Protein AF-A0A927YZG4-F1 (afdb_monomer_lite)

pLDDT: mean 79.92, std 21.06, range [25.86, 98.38]

Structure (mmCIF, N/CA/C/O backbone):
data_AF-A0A927YZG4-F1
#
_entry.id   AF-A0A927YZG4-F1
#
loop_
_atom_site.group_PDB
_atom_site.id
_atom_site.type_symbol
_atom_site.label_atom_id
_atom_site.label_alt_id
_atom_site.label_comp_id
_atom_site.label_asym_id
_atom_site.label_entity_id
_atom_site.label_seq_id
_atom_site.pdbx_PDB_ins_code
_atom_site.Cartn_x
_atom_site.Cartn_y
_atom_site.Cartn_z
_atom_site.occupancy
_atom_site.B_iso_or_equiv
_atom_site.auth_seq_id
_atom_site.auth_comp_id
_atom_site.auth_asym_id
_atom_site.auth_atom_id
_atom_site.pdbx_PDB_model_num
ATOM 1 N N . ALA A 1 1 ? -4.322 -7.293 -19.310 1.00 27.84 1 ALA A N 1
ATOM 2 C CA . ALA A 1 1 ? -4.570 -8.577 -19.993 1.00 27.84 1 ALA A CA 1
ATOM 3 C C . ALA A 1 1 ? -4.043 -8.419 -21.411 1.00 27.84 1 ALA A C 1
ATOM 5 O O . ALA A 1 1 ? -4.444 -7.461 -22.058 1.00 27.84 1 ALA A O 1
ATOM 6 N N . GLY A 1 2 ? -3.049 -9.222 -21.800 1.00 30.08 2 GLY A N 1
ATOM 7 C CA . GLY A 1 2 ? -2.251 -9.017 -23.014 1.00 30.08 2 GLY A CA 1
ATOM 8 C C . GLY A 1 2 ? -2.925 -9.496 -24.301 1.00 30.08 2 GLY A C 1
ATOM 9 O O . GLY A 1 2 ? -3.820 -10.339 -24.266 1.00 30.08 2 GLY A O 1
ATOM 10 N N . TYR A 1 3 ? -2.445 -8.966 -25.425 1.00 31.39 3 TYR A N 1
ATOM 11 C CA . TYR A 1 3 ? -2.650 -9.509 -26.764 1.00 31.39 3 TYR A CA 1
ATOM 12 C C . TYR A 1 3 ? -1.331 -10.151 -27.206 1.00 31.39 3 TYR A C 1
ATOM 14 O O . TYR A 1 3 ? -0.297 -9.487 -27.194 1.00 31.39 3 TYR A O 1
ATOM 22 N N . ASN A 1 4 ? -1.367 -11.435 -27.566 1.00 36.72 4 ASN A N 1
ATOM 23 C CA . ASN A 1 4 ? -0.251 -12.137 -28.195 1.00 36.72 4 ASN A CA 1
ATOM 24 C C . ASN A 1 4 ? -0.516 -12.221 -29.695 1.00 36.72 4 ASN A C 1
ATOM 26 O O . ASN A 1 4 ? -1.580 -12.678 -30.108 1.00 36.72 4 ASN A O 1
ATOM 30 N N . ASN A 1 5 ? 0.487 -11.865 -30.491 1.00 38.09 5 ASN A N 1
ATOM 31 C CA . ASN A 1 5 ? 0.605 -12.325 -31.867 1.00 38.09 5 ASN A CA 1
ATOM 32 C C . ASN A 1 5 ? 2.012 -12.899 -32.074 1.00 38.09 5 ASN A C 1
ATOM 34 O O . ASN A 1 5 ? 2.811 -12.366 -32.831 1.00 38.09 5 ASN A O 1
ATOM 38 N N . MET A 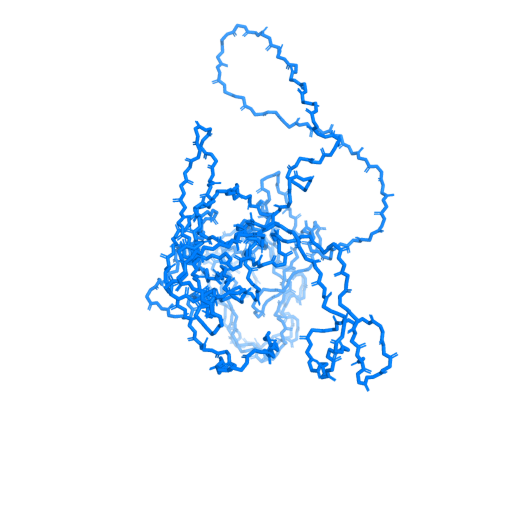1 6 ? 2.338 -13.957 -31.330 1.00 37.06 6 MET A N 1
ATOM 39 C CA . MET A 1 6 ? 3.435 -14.866 -31.661 1.00 37.06 6 MET A CA 1
ATOM 40 C C . MET A 1 6 ? 2.944 -16.286 -31.382 1.00 37.06 6 MET A C 1
ATOM 42 O O . MET A 1 6 ? 2.618 -16.639 -30.247 1.00 37.06 6 MET A O 1
ATOM 46 N N . GLY A 1 7 ? 2.767 -17.051 -32.460 1.00 33.34 7 GLY A N 1
ATOM 47 C CA . GLY A 1 7 ? 2.112 -18.354 -32.463 1.00 33.34 7 GLY A CA 1
ATOM 48 C C . GLY A 1 7 ? 2.725 -19.328 -31.458 1.00 33.34 7 GLY A C 1
ATOM 49 O O . GLY A 1 7 ? 3.907 -19.644 -31.533 1.00 33.34 7 GLY A O 1
ATOM 50 N N . GLY A 1 8 ? 1.891 -19.806 -30.532 1.00 34.62 8 GLY A N 1
ATOM 51 C CA . GLY A 1 8 ? 2.213 -20.894 -29.602 1.00 34.62 8 GLY A CA 1
ATOM 52 C C . GLY A 1 8 ? 1.897 -20.600 -28.133 1.00 34.62 8 GLY A C 1
ATOM 53 O O . GLY A 1 8 ? 1.604 -21.526 -27.381 1.00 34.62 8 GLY A O 1
ATOM 54 N N . GLY A 1 9 ? 1.886 -19.330 -27.716 1.00 35.62 9 GLY A N 1
ATOM 55 C CA . GLY A 1 9 ? 1.583 -18.945 -26.334 1.00 35.62 9 GLY A CA 1
ATOM 56 C C . GLY A 1 9 ? 0.081 -18.793 -26.085 1.00 35.62 9 GLY A C 1
ATOM 57 O O . GLY A 1 9 ? -0.523 -17.819 -26.534 1.00 35.62 9 GLY A O 1
ATOM 58 N N . VAL A 1 10 ? -0.527 -19.729 -25.350 1.00 38.53 10 VAL A N 1
ATOM 59 C CA . VAL A 1 10 ? -1.918 -19.610 -24.876 1.00 38.53 10 VAL A CA 1
ATOM 60 C C . VAL A 1 10 ? -2.048 -18.343 -24.022 1.00 38.53 10 VAL A C 1
ATOM 62 O O . VAL A 1 10 ? -1.250 -18.125 -23.112 1.00 38.53 10 VAL A O 1
ATOM 65 N N . VAL A 1 11 ? -3.044 -17.500 -24.310 1.00 40.84 11 VAL A N 1
ATOM 66 C CA . VAL A 1 11 ? -3.310 -16.258 -23.566 1.00 40.84 11 VAL A CA 1
ATOM 67 C C . VAL A 1 11 ? -3.407 -16.536 -22.061 1.00 40.84 11 VAL A C 1
ATOM 69 O O . VAL A 1 11 ? -4.274 -17.288 -21.623 1.00 40.84 11 VAL A O 1
ATOM 72 N N . GLY A 1 12 ? -2.549 -15.868 -21.281 1.00 51.34 12 GLY A N 1
ATOM 73 C CA . GLY A 1 12 ? -2.746 -15.613 -19.853 1.00 51.34 12 GLY A CA 1
ATOM 74 C C . GLY A 1 12 ? -2.836 -16.852 -18.966 1.00 51.34 12 GLY A C 1
ATOM 75 O O . GLY A 1 12 ? -3.872 -17.082 -18.340 1.00 51.34 12 GLY A O 1
ATOM 76 N N . GLN A 1 13 ? -1.743 -17.608 -18.828 1.00 54.56 13 GLN A N 1
ATOM 77 C CA . GLN A 1 13 ? -1.644 -18.546 -17.709 1.00 54.56 13 GLN A CA 1
ATOM 78 C C . GLN A 1 13 ? -1.774 -17.773 -16.387 1.00 54.56 13 GLN A C 1
ATOM 80 O O . GLN A 1 13 ? -1.064 -16.795 -16.142 1.00 54.56 13 GLN A O 1
ATOM 85 N N . ALA A 1 14 ? -2.708 -18.205 -15.536 1.00 70.75 14 ALA A N 1
ATOM 86 C CA . ALA A 1 14 ? -2.944 -17.626 -14.218 1.00 70.75 14 ALA A CA 1
ATOM 87 C C . ALA A 1 14 ? -1.849 -18.070 -13.232 1.00 70.75 14 ALA A C 1
ATOM 89 O O . ALA A 1 14 ? -2.102 -18.842 -12.310 1.00 70.75 14 ALA A O 1
ATOM 90 N N . ILE A 1 15 ? -0.623 -17.601 -13.458 1.00 84.69 15 ILE A N 1
ATOM 91 C CA . ILE A 1 15 ? 0.547 -17.895 -12.629 1.00 84.69 15 ILE A CA 1
ATOM 92 C C . ILE A 1 15 ? 0.640 -16.865 -11.501 1.00 84.69 15 ILE A C 1
ATOM 94 O O . ILE A 1 15 ? 0.477 -15.662 -11.723 1.00 84.69 15 ILE A O 1
ATOM 98 N N . GLN A 1 16 ? 0.885 -17.360 -10.289 1.00 91.94 16 GLN A N 1
ATOM 99 C CA . GLN A 1 16 ? 1.307 -16.586 -9.124 1.00 91.94 16 GLN A CA 1
ATOM 100 C C . GLN A 1 16 ? 2.417 -17.386 -8.443 1.00 91.94 16 GLN A C 1
ATOM 102 O O . GLN A 1 16 ? 2.148 -18.446 -7.878 1.00 91.94 16 GLN A O 1
ATOM 107 N N . GLU A 1 17 ? 3.656 -16.917 -8.533 1.00 93.44 17 GLU A N 1
ATOM 108 C CA . GLU A 1 17 ? 4.825 -17.656 -8.047 1.00 93.44 17 GLU A CA 1
ATOM 109 C C . GLU A 1 17 ? 5.838 -16.750 -7.337 1.00 93.44 17 GLU A C 1
ATOM 111 O O . GLU A 1 17 ? 5.648 -15.538 -7.246 1.00 93.44 17 GLU A O 1
ATOM 116 N N . ALA A 1 18 ? 6.917 -17.355 -6.829 1.00 94.44 18 ALA A N 1
ATOM 117 C CA . ALA A 1 18 ? 8.116 -16.651 -6.370 1.00 94.44 18 ALA A CA 1
ATOM 118 C C . ALA A 1 18 ? 7.840 -15.491 -5.394 1.00 94.44 18 ALA A C 1
ATOM 120 O O . ALA A 1 18 ? 8.146 -14.329 -5.662 1.00 94.44 18 ALA A O 1
ATOM 121 N N . SER A 1 19 ? 7.216 -15.808 -4.259 1.00 97.12 19 SER A N 1
ATOM 122 C CA . SER A 1 19 ? 6.828 -14.803 -3.274 1.00 97.12 19 SER A CA 1
ATOM 123 C C . SER A 1 19 ? 8.018 -14.246 -2.487 1.00 97.12 19 SER A C 1
ATOM 125 O O . SER A 1 19 ? 8.798 -15.018 -1.927 1.00 97.12 19 SER A O 1
ATOM 127 N N . ALA A 1 20 ? 8.069 -12.926 -2.320 1.00 98.00 20 ALA A N 1
ATOM 128 C CA . ALA A 1 20 ? 9.009 -12.222 -1.453 1.00 98.00 20 ALA A CA 1
ATOM 129 C C . ALA A 1 20 ? 8.279 -11.295 -0.478 1.00 98.00 20 ALA A C 1
ATOM 131 O O . ALA A 1 20 ? 7.287 -10.651 -0.822 1.00 98.00 20 ALA A O 1
ATOM 132 N N . VAL A 1 21 ? 8.775 -11.215 0.757 1.00 97.38 21 VAL A N 1
ATOM 133 C CA . VAL A 1 21 ? 8.099 -10.504 1.849 1.00 97.38 21 VAL A CA 1
ATOM 134 C C . VAL A 1 21 ? 8.815 -9.202 2.182 1.00 97.38 21 VAL A C 1
ATOM 136 O O . VAL A 1 21 ? 10.032 -9.172 2.339 1.00 97.38 21 VAL A O 1
ATOM 139 N N . LEU A 1 22 ? 8.036 -8.138 2.361 1.00 94.88 22 LEU A N 1
ATOM 140 C CA . LEU A 1 22 ? 8.481 -6.842 2.866 1.00 94.88 22 LEU A CA 1
ATOM 141 C C . LEU A 1 22 ? 7.548 -6.406 4.000 1.00 94.88 22 LEU A C 1
ATOM 143 O O . LEU A 1 22 ? 6.332 -6.574 3.922 1.00 94.88 22 LEU A O 1
ATOM 147 N N . MET A 1 23 ? 8.093 -5.826 5.066 1.00 94.12 23 MET A N 1
ATOM 148 C CA . MET A 1 23 ? 7.298 -5.288 6.173 1.00 94.12 23 MET A CA 1
ATOM 149 C C . MET A 1 23 ? 7.570 -3.801 6.334 1.00 94.12 23 MET A C 1
ATOM 151 O O . MET A 1 23 ? 8.718 -3.383 6.459 1.00 94.12 23 MET A O 1
ATOM 155 N N . HIS A 1 24 ? 6.509 -2.999 6.360 1.00 89.44 24 HIS A N 1
ATOM 156 C CA . HIS A 1 24 ? 6.620 -1.557 6.557 1.00 89.44 24 HIS A CA 1
ATOM 157 C C . HIS A 1 24 ? 5.318 -0.984 7.123 1.00 89.44 24 HIS A C 1
ATOM 159 O O . HIS A 1 24 ? 4.223 -1.433 6.783 1.00 89.44 24 HIS A O 1
ATOM 165 N N . ASP A 1 25 ? 5.418 0.004 8.016 1.00 88.06 25 ASP A N 1
ATOM 166 C CA . ASP A 1 25 ? 4.270 0.751 8.550 1.00 88.06 25 ASP A CA 1
ATOM 167 C C . ASP A 1 25 ? 3.115 -0.116 9.095 1.00 88.06 25 ASP A C 1
ATOM 169 O O . ASP A 1 25 ? 1.921 0.160 8.904 1.00 88.06 25 ASP A O 1
ATOM 173 N N . GLY A 1 26 ? 3.481 -1.189 9.807 1.00 89.81 26 GLY A N 1
ATOM 174 C CA . GLY A 1 26 ? 2.536 -2.130 10.409 1.00 89.81 26 GLY A CA 1
ATOM 175 C C . GLY A 1 26 ? 1.737 -2.935 9.384 1.00 89.81 26 GLY A C 1
ATOM 176 O O . GLY A 1 26 ? 0.650 -3.412 9.712 1.00 89.81 26 GLY A O 1
ATOM 177 N N . LYS A 1 27 ? 2.245 -3.058 8.156 1.00 95.44 27 LYS A N 1
ATOM 178 C CA . LYS A 1 27 ? 1.735 -3.949 7.117 1.00 95.44 27 LYS A CA 1
ATOM 179 C C . LYS A 1 27 ? 2.785 -4.988 6.764 1.00 95.44 27 LYS A C 1
ATOM 181 O O . LYS A 1 27 ? 3.986 -4.728 6.852 1.00 95.44 27 LYS A O 1
ATOM 186 N N . ILE A 1 28 ? 2.288 -6.140 6.348 1.00 97.69 28 ILE A N 1
ATOM 187 C CA . ILE A 1 28 ? 3.059 -7.149 5.638 1.00 97.69 28 ILE A CA 1
ATOM 188 C C . ILE A 1 28 ? 2.654 -7.093 4.169 1.00 97.69 28 ILE A C 1
ATOM 190 O O . ILE A 1 28 ? 1.467 -7.015 3.841 1.00 97.69 28 ILE A O 1
ATOM 194 N N . PHE A 1 29 ? 3.654 -7.093 3.305 1.00 98.31 29 PHE A N 1
ATOM 195 C CA . PHE A 1 29 ? 3.534 -7.108 1.861 1.00 98.31 29 PHE A CA 1
ATOM 196 C C . PHE A 1 29 ? 4.128 -8.414 1.360 1.00 98.31 29 PHE A C 1
ATOM 198 O O . PHE A 1 29 ? 5.245 -8.764 1.738 1.00 98.31 29 PHE A O 1
ATOM 205 N N . VAL A 1 30 ? 3.392 -9.117 0.509 1.00 98.25 30 VAL A N 1
ATOM 206 C CA . VAL A 1 30 ? 3.900 -10.272 -0.225 1.00 98.25 30 VAL A CA 1
ATOM 207 C C . VAL A 1 30 ? 3.894 -9.887 -1.695 1.00 98.25 30 VAL A C 1
ATOM 209 O O . VAL A 1 30 ? 2.835 -9.801 -2.325 1.00 98.25 30 VAL A O 1
ATOM 212 N N . ALA A 1 31 ? 5.081 -9.573 -2.203 1.00 98.19 31 ALA A N 1
ATOM 213 C CA . ALA A 1 31 ? 5.315 -9.442 -3.627 1.00 98.19 31 ALA A CA 1
ATOM 214 C C . ALA A 1 31 ? 5.364 -10.843 -4.242 1.00 98.19 31 ALA A C 1
ATOM 216 O O . ALA A 1 31 ? 5.826 -11.777 -3.592 1.00 98.19 31 ALA A O 1
ATOM 217 N N . TYR A 1 32 ? 4.854 -11.004 -5.454 1.00 97.62 32 TYR A N 1
ATOM 218 C CA . TYR A 1 32 ? 4.885 -12.271 -6.182 1.00 97.62 32 TYR A CA 1
ATOM 219 C C . TYR A 1 32 ? 4.970 -11.991 -7.673 1.00 97.62 32 TYR A C 1
ATOM 221 O O . TYR A 1 32 ? 4.516 -10.943 -8.135 1.00 97.62 32 TYR A O 1
ATOM 229 N N . ALA A 1 33 ? 5.517 -12.928 -8.430 1.00 96.00 33 ALA A N 1
ATOM 230 C CA . ALA A 1 33 ? 5.559 -12.807 -9.871 1.00 96.00 33 ALA A CA 1
ATOM 231 C C . ALA A 1 33 ? 4.264 -13.330 -10.502 1.00 96.00 33 ALA A C 1
ATOM 233 O O . ALA A 1 33 ? 3.718 -14.352 -10.072 1.00 96.00 33 ALA A O 1
ATOM 234 N N . GLY A 1 34 ? 3.751 -12.603 -11.491 1.00 90.44 34 GLY A N 1
ATOM 235 C CA . GLY A 1 34 ? 2.535 -12.951 -12.216 1.00 90.44 34 GLY A CA 1
ATOM 236 C C . GLY A 1 34 ? 2.752 -13.028 -13.723 1.00 90.44 34 GLY A C 1
ATOM 237 O O . GLY A 1 34 ? 3.648 -12.378 -14.258 1.00 90.44 34 GLY A O 1
ATOM 238 N N . CYS A 1 35 ? 1.856 -13.759 -14.392 1.00 85.94 35 CYS A N 1
ATOM 239 C CA . CYS A 1 35 ? 1.899 -14.067 -15.829 1.00 85.94 35 CYS A CA 1
ATOM 240 C C . CYS A 1 35 ? 3.046 -15.024 -16.216 1.00 85.94 35 CYS A C 1
ATOM 242 O O . CYS A 1 35 ? 3.681 -15.636 -15.360 1.00 85.94 35 CYS A O 1
ATOM 244 N N . THR A 1 36 ? 3.242 -15.223 -17.518 1.00 82.88 36 THR A N 1
ATOM 245 C CA . THR A 1 36 ? 4.313 -16.039 -18.104 1.00 82.88 36 THR A CA 1
ATOM 246 C C . THR A 1 36 ? 5.670 -15.342 -17.988 1.00 82.88 36 THR A C 1
ATOM 248 O O . THR A 1 36 ? 5.728 -14.127 -17.848 1.00 82.88 36 THR A O 1
ATOM 251 N N . ILE A 1 37 ? 6.767 -16.102 -18.077 1.00 83.81 37 ILE A N 1
ATOM 252 C CA . ILE A 1 37 ? 8.162 -15.626 -17.921 1.00 83.81 37 ILE A CA 1
ATOM 253 C C . ILE A 1 37 ? 8.713 -14.833 -19.126 1.00 83.81 37 ILE A C 1
ATOM 255 O O . ILE A 1 37 ? 9.930 -14.761 -19.317 1.00 83.81 37 ILE A O 1
ATOM 259 N N . ASP A 1 38 ? 7.827 -14.272 -19.944 1.00 82.75 38 ASP A N 1
ATOM 260 C CA . ASP A 1 38 ? 8.131 -13.444 -21.113 1.00 82.75 38 ASP A CA 1
ATOM 261 C C . ASP A 1 38 ? 7.953 -11.945 -20.779 1.00 82.75 38 ASP A C 1
ATOM 263 O O . ASP A 1 38 ? 8.039 -11.532 -19.624 1.00 82.75 38 ASP A O 1
ATOM 267 N N . MET A 1 39 ? 7.710 -11.097 -21.779 1.00 84.25 39 MET A N 1
ATOM 268 C CA . MET A 1 39 ? 7.462 -9.660 -21.593 1.00 84.25 39 MET A CA 1
ATOM 269 C C . MET A 1 39 ? 6.244 -9.311 -20.723 1.00 84.25 39 MET A C 1
ATOM 271 O O . MET A 1 39 ? 6.123 -8.164 -20.289 1.00 84.25 39 MET A O 1
ATOM 275 N N . MET A 1 40 ? 5.343 -10.259 -20.470 1.00 84.19 40 MET A N 1
ATOM 276 C CA . MET A 1 40 ? 4.183 -10.084 -19.595 1.00 84.19 40 MET A CA 1
ATOM 277 C C . MET A 1 40 ? 4.515 -10.350 -18.124 1.00 84.19 40 MET A C 1
ATOM 279 O O . MET A 1 40 ? 3.687 -10.047 -17.258 1.00 84.19 40 MET A O 1
ATOM 283 N N . TYR A 1 41 ? 5.699 -10.898 -17.832 1.00 90.62 41 TYR A N 1
ATOM 284 C CA . TYR A 1 41 ? 6.141 -11.149 -16.468 1.00 90.62 41 TYR A CA 1
ATOM 285 C C . TYR A 1 41 ? 6.210 -9.838 -15.684 1.00 90.62 41 TYR A C 1
ATOM 287 O O . TYR A 1 41 ? 6.695 -8.817 -16.180 1.00 90.62 41 TYR A O 1
ATOM 295 N N . CYS A 1 42 ? 5.654 -9.844 -14.477 1.00 94.44 42 CYS A N 1
ATOM 296 C CA . CYS A 1 42 ? 5.559 -8.644 -13.653 1.00 94.44 42 CYS A CA 1
ATOM 297 C C . CYS A 1 42 ? 5.544 -8.976 -12.161 1.00 94.44 42 CYS A C 1
ATOM 299 O O . CYS A 1 42 ? 5.126 -10.060 -11.745 1.00 94.44 42 CYS A O 1
ATOM 301 N N . VAL A 1 43 ? 5.934 -8.005 -11.336 1.00 97.56 43 VAL A N 1
ATOM 302 C CA . VAL A 1 43 ? 5.852 -8.088 -9.876 1.00 97.56 43 VAL A CA 1
ATOM 303 C C . VAL A 1 43 ? 4.503 -7.539 -9.423 1.00 97.56 43 VAL A C 1
ATOM 305 O O . VAL A 1 43 ? 4.184 -6.366 -9.608 1.00 97.56 43 VAL A O 1
ATOM 308 N N . CYS A 1 44 ? 3.702 -8.387 -8.797 1.00 96.69 44 CYS A N 1
ATOM 309 C CA . CYS A 1 44 ? 2.411 -8.073 -8.199 1.00 96.69 44 CYS A CA 1
ATOM 310 C C . CYS A 1 44 ? 2.517 -8.006 -6.669 1.00 96.69 44 CYS A C 1
ATOM 312 O O . CYS A 1 44 ? 3.535 -8.370 -6.089 1.00 96.69 44 CYS A O 1
ATOM 314 N N . LEU A 1 45 ? 1.451 -7.557 -5.999 1.00 97.19 45 LEU A N 1
ATOM 315 C CA . LEU A 1 45 ? 1.453 -7.359 -4.549 1.00 97.19 45 LEU A CA 1
ATOM 316 C C . LEU A 1 45 ? 0.131 -7.799 -3.908 1.00 97.19 45 LEU A C 1
ATOM 318 O O . LEU A 1 45 ? -0.952 -7.417 -4.360 1.00 97.19 45 LEU A O 1
ATOM 322 N N . ILE A 1 46 ? 0.213 -8.558 -2.816 1.00 97.50 46 ILE A N 1
ATOM 323 C CA . ILE A 1 46 ? -0.853 -8.652 -1.810 1.00 97.50 46 ILE A CA 1
ATOM 324 C C . ILE A 1 46 ? -0.353 -8.081 -0.480 1.00 97.50 46 ILE A C 1
ATOM 326 O O . ILE A 1 46 ? 0.849 -8.042 -0.219 1.00 97.50 46 ILE A O 1
ATOM 330 N N . TYR A 1 47 ? -1.263 -7.617 0.369 1.00 98.25 47 TYR A N 1
ATOM 331 C CA . TYR A 1 47 ? -0.898 -7.023 1.652 1.00 98.25 47 TYR A CA 1
ATOM 332 C C . TYR A 1 47 ? -1.951 -7.255 2.733 1.00 98.25 47 TYR A C 1
ATOM 334 O O . TYR A 1 47 ? -3.140 -7.395 2.442 1.00 98.25 47 TYR A O 1
ATOM 342 N N . ALA A 1 48 ? -1.511 -7.231 3.989 1.00 96.06 48 ALA A N 1
ATOM 343 C CA . ALA A 1 48 ? -2.362 -7.323 5.172 1.00 96.06 48 ALA A CA 1
ATOM 344 C C . ALA A 1 48 ? -1.861 -6.389 6.291 1.00 96.06 48 ALA A C 1
ATOM 346 O O . ALA A 1 48 ? -0.716 -5.926 6.281 1.00 96.06 48 ALA A O 1
ATOM 347 N N . ASP A 1 49 ? -2.715 -6.088 7.277 1.00 93.88 49 ASP A N 1
ATOM 348 C CA . ASP A 1 49 ? -2.257 -5.464 8.532 1.00 93.88 49 ASP A CA 1
ATOM 349 C C . ASP A 1 49 ? -1.427 -6.502 9.298 1.00 93.88 49 ASP A C 1
ATOM 351 O O . ASP A 1 49 ? -1.874 -7.630 9.486 1.00 93.88 49 ASP A O 1
ATOM 355 N N . LEU A 1 50 ? -0.240 -6.128 9.774 1.00 90.75 50 LEU A N 1
ATOM 356 C CA . LEU A 1 50 ? 0.681 -7.047 10.452 1.00 90.75 50 LEU A CA 1
ATOM 357 C C . LEU A 1 50 ? 0.077 -7.663 11.731 1.00 90.75 50 LEU A C 1
ATOM 359 O O . LEU A 1 50 ? 0.546 -8.692 12.199 1.00 90.75 50 LEU A O 1
ATOM 363 N N . ASN A 1 51 ? -0.964 -7.044 12.303 1.00 91.50 51 ASN A N 1
ATOM 364 C CA . ASN A 1 51 ? -1.665 -7.548 13.491 1.00 91.50 51 ASN A CA 1
ATOM 365 C C . ASN A 1 51 ? -2.973 -8.292 13.165 1.00 91.50 51 ASN A C 1
ATOM 367 O O . ASN A 1 51 ? -3.762 -8.553 14.077 1.00 91.50 51 ASN A O 1
ATOM 371 N N . SER A 1 52 ? -3.270 -8.525 11.885 1.00 91.94 52 SER A N 1
ATOM 372 C CA . SER A 1 52 ? -4.397 -9.363 11.467 1.00 91.94 52 SER A CA 1
ATOM 373 C C . SER A 1 52 ? -4.044 -10.849 11.569 1.00 91.94 52 SER A C 1
ATOM 375 O O . SER A 1 52 ? -2.893 -11.202 11.823 1.00 91.94 52 SER A O 1
ATOM 377 N N . ASP A 1 53 ? -5.042 -11.719 11.424 1.00 94.75 53 ASP A N 1
ATOM 378 C CA . ASP A 1 53 ? -4.789 -13.152 11.319 1.00 94.75 53 ASP A CA 1
ATOM 379 C C . ASP A 1 53 ? -4.257 -13.446 9.914 1.00 94.75 53 ASP A C 1
ATOM 381 O O . ASP A 1 53 ? -5.012 -13.430 8.944 1.00 94.75 53 ASP A O 1
ATOM 385 N N . LEU A 1 54 ? -2.947 -13.662 9.795 1.00 93.06 54 LEU A N 1
ATOM 386 C CA . LEU A 1 54 ? -2.297 -13.887 8.502 1.00 93.06 54 LEU A CA 1
ATOM 387 C C . LEU A 1 54 ? -2.681 -15.234 7.871 1.00 93.06 54 LEU A C 1
ATOM 389 O O . LEU A 1 54 ? -2.476 -15.407 6.671 1.00 93.06 54 LEU A O 1
ATOM 393 N N . MET A 1 55 ? -3.260 -16.153 8.655 1.00 95.88 55 MET A N 1
ATOM 394 C CA . MET A 1 55 ? -3.797 -17.425 8.165 1.00 95.88 55 MET A CA 1
ATOM 395 C C . MET A 1 55 ? -5.242 -17.300 7.659 1.00 95.88 55 MET A C 1
ATOM 397 O O . MET A 1 55 ? -5.749 -18.243 7.057 1.00 95.88 55 MET A O 1
ATOM 401 N N . ASP A 1 56 ? -5.897 -16.155 7.880 1.00 93.94 56 ASP A N 1
ATOM 402 C CA . ASP A 1 56 ? -7.221 -15.843 7.343 1.00 93.94 56 ASP A CA 1
ATOM 403 C C . ASP A 1 56 ? -7.085 -15.162 5.965 1.00 93.94 56 ASP A C 1
ATOM 405 O O . ASP A 1 56 ? -6.568 -14.040 5.889 1.00 93.94 56 ASP A O 1
ATOM 409 N N . PRO A 1 57 ? -7.557 -15.781 4.865 1.00 91.12 57 PRO A N 1
ATOM 410 C CA . PRO A 1 57 ? -7.537 -15.170 3.537 1.00 91.12 57 PRO A CA 1
ATOM 411 C C . PRO A 1 57 ? -8.228 -13.800 3.473 1.00 91.12 57 PRO A C 1
ATOM 413 O O . PRO A 1 57 ? -7.798 -12.942 2.704 1.00 91.12 57 PRO A O 1
ATOM 416 N N . ASP A 1 58 ? -9.242 -13.549 4.311 1.00 93.81 58 ASP A N 1
ATOM 417 C CA . ASP A 1 58 ? -9.975 -12.275 4.337 1.00 93.81 58 ASP A CA 1
ATOM 418 C C . ASP A 1 58 ? -9.151 -11.118 4.940 1.00 93.81 58 ASP A C 1
ATOM 420 O O . ASP A 1 58 ? -9.514 -9.942 4.802 1.00 93.81 58 ASP A O 1
ATOM 424 N N . SER A 1 59 ? -8.020 -11.418 5.590 1.00 93.88 59 SER A N 1
ATOM 425 C CA . SER A 1 59 ? -7.055 -10.412 6.049 1.00 93.88 59 SER A CA 1
ATOM 426 C C . SER A 1 59 ? -6.262 -9.787 4.899 1.00 93.88 59 SER A C 1
ATOM 428 O O . SER A 1 59 ? -5.727 -8.682 5.053 1.00 93.88 59 SER A O 1
ATOM 430 N N . TRP A 1 60 ? -6.191 -10.471 3.754 1.00 95.50 60 TRP A N 1
ATOM 431 C CA . TRP A 1 60 ? -5.349 -10.106 2.624 1.00 95.50 60 TRP A CA 1
ATOM 432 C C . TRP A 1 60 ? -6.110 -9.304 1.570 1.00 95.50 60 TRP A C 1
ATOM 434 O O . TRP A 1 60 ? -7.256 -9.575 1.222 1.00 95.50 60 TRP A O 1
ATOM 444 N N . GLN A 1 61 ? -5.443 -8.291 1.026 1.00 96.56 61 GLN A N 1
ATOM 445 C CA . GLN A 1 61 ? -5.939 -7.473 -0.074 1.00 96.56 61 GLN A CA 1
ATOM 446 C C . GLN A 1 61 ? -4.970 -7.570 -1.244 1.00 96.56 61 GLN A C 1
ATOM 448 O O . GLN A 1 61 ? -3.761 -7.425 -1.069 1.00 96.56 61 GLN A O 1
ATOM 453 N N . LYS A 1 62 ? -5.506 -7.788 -2.447 1.00 93.12 62 LYS A N 1
ATOM 454 C CA . LYS A 1 62 ? -4.726 -7.735 -3.683 1.00 93.12 62 LYS A CA 1
ATOM 455 C C . LYS A 1 62 ? -4.587 -6.289 -4.139 1.00 93.12 62 LYS A C 1
ATOM 457 O O . LYS A 1 62 ? -5.585 -5.575 -4.252 1.00 93.12 62 LYS A O 1
ATOM 462 N N . TYR A 1 63 ? -3.356 -5.861 -4.391 1.00 91.44 63 TYR A N 1
ATOM 463 C CA . TYR A 1 63 ? -3.099 -4.566 -5.003 1.00 91.44 63 TYR A CA 1
ATOM 464 C C . TYR A 1 63 ? -3.548 -4.616 -6.476 1.00 91.44 63 TYR A C 1
ATOM 466 O O . TYR A 1 63 ? -3.301 -5.620 -7.148 1.00 91.44 63 TYR A O 1
ATOM 474 N N . PRO A 1 64 ? -4.268 -3.596 -6.975 1.00 87.62 64 PRO A N 1
ATOM 475 C CA . PRO A 1 64 ? -4.990 -3.700 -8.245 1.00 87.62 64 PRO A CA 1
ATOM 476 C C . PRO A 1 64 ? -4.097 -3.693 -9.494 1.00 87.62 64 PRO A C 1
ATOM 478 O O . PRO A 1 64 ? -4.576 -4.058 -10.564 1.00 87.62 64 PRO A O 1
ATOM 481 N N . TYR A 1 65 ? -2.828 -3.308 -9.363 1.00 88.38 65 TYR A N 1
ATOM 482 C CA . TYR A 1 65 ? -1.874 -3.202 -10.468 1.00 88.38 65 TYR A CA 1
ATOM 483 C C . TYR A 1 65 ? -0.540 -3.863 -10.090 1.00 88.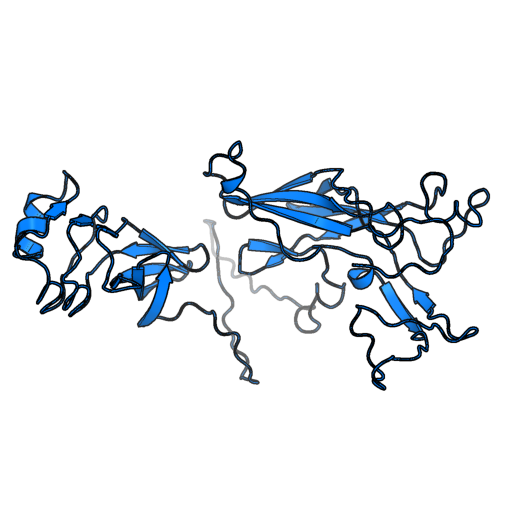38 65 TYR A C 1
ATOM 485 O O . TYR A 1 65 ? -0.253 -3.992 -8.896 1.00 88.38 65 TYR A O 1
ATOM 493 N N . PRO A 1 66 ? 0.284 -4.285 -11.062 1.00 92.88 66 PRO A N 1
ATOM 494 C CA . PRO A 1 66 ? 1.680 -4.613 -10.794 1.00 92.88 66 PRO A CA 1
ATOM 495 C C . PRO A 1 66 ? 2.410 -3.426 -10.150 1.00 92.88 66 PRO A C 1
ATOM 497 O O . PRO A 1 66 ? 2.068 -2.270 -10.397 1.00 92.88 66 PRO A O 1
ATOM 500 N N . ILE A 1 67 ? 3.398 -3.717 -9.308 1.00 95.56 67 ILE A N 1
ATOM 501 C CA . ILE A 1 67 ? 4.288 -2.715 -8.701 1.00 95.56 67 ILE A CA 1
ATOM 502 C C . ILE A 1 67 ? 5.597 -2.545 -9.481 1.00 95.56 67 ILE A C 1
ATOM 504 O O . ILE A 1 67 ? 6.361 -1.629 -9.181 1.00 95.56 67 ILE A O 1
ATOM 508 N N . LEU A 1 68 ? 5.853 -3.444 -10.437 1.00 96.69 68 LEU A N 1
ATOM 509 C CA . LEU A 1 68 ? 6.927 -3.360 -11.418 1.00 96.69 68 LEU A CA 1
ATOM 510 C C . LEU A 1 68 ? 6.573 -4.238 -12.629 1.00 96.69 68 LEU A C 1
ATOM 512 O O . LEU A 1 68 ? 6.330 -5.436 -12.473 1.00 96.69 68 LEU A O 1
ATOM 516 N N . GLY A 1 69 ? 6.542 -3.661 -13.823 1.00 94.31 69 GLY A N 1
ATOM 517 C CA . GLY A 1 69 ? 6.292 -4.350 -15.087 1.00 94.31 69 GLY A CA 1
ATOM 518 C C . GLY A 1 69 ? 7.151 -3.797 -16.223 1.00 94.31 69 GLY A C 1
ATOM 519 O O . GLY A 1 69 ? 7.872 -2.818 -16.058 1.00 94.31 69 GLY A O 1
ATOM 520 N N . THR A 1 70 ? 7.061 -4.422 -17.397 1.00 90.12 70 THR A N 1
ATOM 521 C CA . THR A 1 70 ? 7.807 -4.012 -18.601 1.00 90.12 70 THR A CA 1
ATOM 522 C C . THR A 1 70 ? 7.624 -2.530 -18.930 1.00 90.12 70 THR A C 1
ATOM 524 O O . THR A 1 70 ? 8.587 -1.842 -19.239 1.00 90.12 70 THR A O 1
ATOM 527 N N . GLN A 1 71 ? 6.410 -1.998 -18.784 1.00 88.19 71 GLN A N 1
ATOM 528 C CA . GLN A 1 71 ? 6.109 -0.594 -19.078 1.00 88.19 71 GLN A CA 1
ATOM 529 C C . GLN A 1 71 ? 6.873 0.388 -18.179 1.00 88.19 71 GLN A C 1
ATOM 531 O O . GLN A 1 71 ? 7.110 1.516 -18.594 1.00 88.19 71 GLN A O 1
ATOM 536 N N . ASP A 1 72 ? 7.277 -0.040 -16.981 1.00 90.94 72 ASP A N 1
ATOM 537 C CA . ASP A 1 72 ? 8.055 0.771 -16.040 1.00 90.94 72 ASP A CA 1
ATOM 538 C C . ASP A 1 72 ? 9.569 0.749 -16.335 1.00 90.94 72 ASP A C 1
ATOM 540 O O . ASP A 1 72 ? 10.342 1.482 -15.716 1.00 90.94 72 ASP A O 1
ATOM 544 N N . LEU A 1 73 ? 10.010 -0.149 -17.222 1.00 89.25 73 LEU A N 1
ATOM 545 C CA . LEU A 1 73 ? 11.419 -0.453 -17.483 1.00 89.25 73 LEU A CA 1
ATOM 546 C C . LEU A 1 73 ? 11.832 -0.263 -18.947 1.00 89.25 73 LEU A C 1
ATOM 548 O O . LEU A 1 73 ? 13.014 -0.394 -19.274 1.00 89.25 73 LEU A O 1
ATOM 552 N N . THR A 1 74 ? 10.876 0.075 -19.813 1.00 86.31 74 THR A N 1
ATOM 553 C CA . THR A 1 74 ? 11.117 0.306 -21.238 1.00 86.31 74 THR A CA 1
ATOM 554 C C . THR A 1 74 ? 10.800 1.729 -21.662 1.00 86.31 74 THR A C 1
ATOM 556 O O . THR A 1 74 ? 9.791 2.303 -21.257 1.00 86.31 74 THR A O 1
ATOM 559 N N . THR A 1 75 ? 11.595 2.241 -22.594 1.00 82.75 75 THR A N 1
ATOM 560 C CA . THR A 1 75 ? 11.302 3.461 -23.347 1.00 82.75 75 THR A CA 1
ATOM 561 C C . THR A 1 75 ? 10.854 3.085 -24.750 1.00 82.75 75 THR A C 1
ATOM 563 O O . THR A 1 75 ? 11.481 2.257 -25.406 1.00 82.75 75 THR A O 1
ATOM 566 N N . THR A 1 76 ? 9.783 3.709 -25.243 1.00 81.00 76 THR A N 1
ATOM 567 C CA . THR A 1 76 ? 9.376 3.556 -26.648 1.00 81.00 76 THR A CA 1
ATOM 568 C C . THR A 1 76 ? 10.290 4.398 -27.535 1.00 81.00 76 THR A C 1
ATOM 570 O O . THR A 1 76 ? 10.273 5.623 -27.440 1.00 81.00 76 THR A O 1
ATOM 573 N N . LEU A 1 77 ? 11.059 3.751 -28.412 1.00 78.81 77 LEU A N 1
ATOM 574 C CA . LEU A 1 77 ? 11.882 4.416 -29.427 1.00 78.81 77 LEU A CA 1
ATOM 575 C C . LEU A 1 77 ? 11.061 4.724 -30.683 1.00 78.81 77 LEU A C 1
ATOM 577 O O . LEU A 1 77 ? 11.151 5.812 -31.249 1.00 78.81 77 LEU A O 1
ATOM 581 N N . LYS A 1 78 ? 10.223 3.769 -31.094 1.00 78.19 78 LYS A N 1
ATOM 582 C CA . LYS A 1 78 ? 9.275 3.906 -32.199 1.00 78.19 78 LYS A CA 1
ATOM 583 C C . LYS A 1 78 ? 7.947 3.295 -31.775 1.00 78.19 78 LYS A C 1
ATOM 585 O O . LYS A 1 78 ? 7.905 2.130 -31.387 1.00 78.19 78 LYS A O 1
ATOM 590 N N . LYS A 1 79 ? 6.860 4.065 -31.855 1.00 72.19 79 LYS A N 1
ATOM 591 C CA . LYS A 1 79 ? 5.514 3.508 -31.670 1.00 72.19 79 LYS A CA 1
ATOM 592 C C . LYS A 1 79 ? 5.207 2.557 -32.822 1.00 72.19 79 LYS A C 1
ATOM 594 O O . LYS A 1 79 ? 5.539 2.851 -33.966 1.00 72.19 79 LYS A O 1
ATOM 599 N N . ALA A 1 80 ? 4.597 1.423 -32.501 1.00 68.00 80 ALA A N 1
ATOM 600 C CA . ALA A 1 80 ? 4.013 0.577 -33.527 1.00 68.00 80 ALA A CA 1
ATOM 601 C C . ALA A 1 80 ? 2.784 1.270 -34.131 1.00 68.00 80 ALA A C 1
ATOM 603 O O . ALA A 1 80 ? 2.017 1.897 -33.394 1.00 68.00 80 ALA A O 1
ATOM 604 N N . ASP A 1 81 ? 2.594 1.125 -35.442 1.00 65.56 81 ASP A N 1
ATOM 605 C CA . ASP A 1 81 ? 1.369 1.564 -36.109 1.00 65.56 81 ASP A CA 1
ATOM 606 C C . ASP A 1 81 ? 0.365 0.404 -36.115 1.00 65.56 81 ASP A C 1
ATOM 608 O O . ASP A 1 81 ? 0.688 -0.733 -36.476 1.00 65.56 81 ASP A O 1
ATOM 612 N N . TYR A 1 82 ? -0.869 0.697 -35.716 1.00 62.62 82 TYR A N 1
ATOM 613 C CA . TYR A 1 82 ? -1.961 -0.271 -35.641 1.00 62.62 82 TYR A CA 1
ATOM 614 C C . TYR A 1 82 ? -3.210 0.290 -36.313 1.00 62.62 82 TYR A C 1
ATOM 616 O O . TYR A 1 82 ? -3.407 1.506 -36.367 1.00 62.62 82 TYR A O 1
ATOM 624 N N . TYR A 1 83 ? -4.093 -0.601 -36.757 1.00 56.56 83 TYR A N 1
ATOM 625 C CA . TYR A 1 83 ? -5.477 -0.237 -37.034 1.00 56.56 83 TYR A CA 1
ATOM 626 C C . TYR A 1 83 ? -6.268 -0.231 -35.725 1.00 56.56 83 TYR A C 1
ATOM 628 O O . TYR A 1 83 ? -6.548 -1.291 -35.165 1.00 56.56 83 TYR A O 1
ATOM 636 N N . ALA A 1 84 ? -6.654 0.950 -35.242 1.00 55.00 84 ALA A N 1
ATOM 637 C CA . ALA A 1 84 ? -7.650 1.027 -34.184 1.00 55.00 84 ALA A CA 1
ATOM 638 C C . ALA A 1 84 ? -9.017 0.668 -34.769 1.00 55.00 84 ALA A C 1
ATOM 640 O O . ALA A 1 84 ? -9.477 1.270 -35.744 1.00 55.00 84 ALA A O 1
ATOM 641 N N . THR A 1 85 ? -9.675 -0.324 -34.175 1.00 52.91 85 THR A N 1
ATOM 642 C CA . THR A 1 85 ? -10.999 -0.779 -34.631 1.00 52.91 85 THR A CA 1
ATOM 643 C C . THR A 1 85 ? -12.091 0.283 -34.444 1.00 52.91 85 THR A C 1
ATOM 645 O O . THR A 1 85 ? -13.144 0.198 -35.074 1.00 52.91 85 THR A O 1
ATOM 648 N N . ASP A 1 86 ? -11.829 1.313 -33.636 1.00 59.19 86 ASP A N 1
ATOM 649 C CA . ASP A 1 86 ? -12.722 2.435 -33.337 1.00 59.19 86 ASP A CA 1
ATOM 650 C C . ASP A 1 86 ? -12.325 3.763 -34.021 1.00 59.19 86 ASP A C 1
ATOM 652 O O . ASP A 1 86 ? -12.965 4.790 -33.790 1.00 59.19 86 ASP A O 1
ATOM 656 N N . GLY A 1 87 ? -11.292 3.756 -34.874 1.00 55.59 87 GLY A N 1
ATOM 657 C CA . GLY A 1 87 ? -10.792 4.951 -35.563 1.00 55.59 87 GLY A CA 1
ATOM 658 C C . GLY A 1 87 ? -9.972 5.907 -34.689 1.00 55.59 87 GLY A C 1
ATOM 659 O O . GLY A 1 87 ? -9.681 7.023 -35.126 1.00 55.59 87 GLY A O 1
ATOM 660 N N . THR A 1 88 ? -9.600 5.509 -33.469 1.00 56.25 88 THR A N 1
ATOM 661 C CA . THR A 1 88 ? -8.688 6.285 -32.620 1.00 56.25 88 THR A CA 1
ATOM 662 C C . THR A 1 88 ? -7.221 6.070 -33.013 1.00 56.25 88 THR A C 1
ATOM 664 O O . THR A 1 88 ? -6.875 5.211 -33.817 1.00 56.25 88 THR A O 1
ATOM 667 N N . THR A 1 89 ? -6.320 6.893 -32.482 1.00 52.97 89 THR A N 1
ATOM 668 C CA . THR A 1 89 ? -4.863 6.718 -32.631 1.00 52.97 89 THR A CA 1
ATOM 669 C C . THR A 1 89 ? -4.201 6.294 -31.317 1.00 52.97 89 THR A C 1
ATOM 671 O O . THR A 1 89 ? -2.973 6.251 -31.222 1.00 52.97 89 THR A O 1
ATOM 674 N N . GLU A 1 90 ? -5.000 5.992 -30.287 1.00 49.88 90 GLU A N 1
ATOM 675 C CA . GLU A 1 90 ? -4.525 5.656 -28.947 1.00 49.88 90 GLU A CA 1
ATOM 676 C C . GLU A 1 90 ? -4.788 4.187 -28.625 1.00 49.88 90 GLU A C 1
ATOM 678 O O . GLU A 1 90 ? -5.924 3.724 -28.599 1.00 49.88 90 GLU A O 1
ATOM 683 N N . VAL A 1 91 ? -3.715 3.455 -28.322 1.00 48.19 91 VAL A N 1
ATOM 684 C CA . VAL A 1 91 ? -3.790 2.066 -27.866 1.00 48.19 91 VAL A CA 1
ATOM 685 C C . VAL A 1 91 ? -4.379 2.062 -26.455 1.00 48.19 91 VAL A C 1
ATOM 687 O O . VAL A 1 91 ? -3.669 2.272 -25.472 1.00 48.19 91 VAL A O 1
ATOM 690 N N . THR A 1 92 ? -5.683 1.809 -26.332 1.00 42.53 92 THR A N 1
ATOM 691 C CA . THR A 1 92 ? -6.366 1.703 -25.026 1.00 42.53 92 THR A CA 1
ATOM 692 C C . THR A 1 92 ? -6.142 0.345 -24.345 1.00 42.53 92 THR A C 1
ATOM 694 O O . THR A 1 92 ? -6.668 0.063 -23.267 1.00 42.53 92 THR A O 1
ATOM 697 N N . GLY A 1 93 ? -5.283 -0.491 -24.932 1.00 39.28 93 GLY A N 1
ATOM 698 C CA . GLY A 1 93 ? -4.704 -1.664 -24.293 1.00 39.28 93 GLY A CA 1
ATOM 699 C C . GLY A 1 93 ? -5.600 -2.896 -24.273 1.00 39.28 93 GLY A C 1
ATOM 700 O O . GLY A 1 93 ? -5.146 -3.921 -23.769 1.00 39.28 93 GLY A O 1
ATOM 701 N N . HIS A 1 94 ? -6.827 -2.859 -24.798 1.00 37.28 94 HIS A N 1
ATOM 702 C CA . HIS A 1 94 ? -7.750 -4.000 -24.824 1.00 37.28 94 HIS A CA 1
ATOM 703 C C . HIS A 1 94 ? -8.462 -4.088 -26.189 1.00 37.28 94 HIS A C 1
ATOM 705 O O . HIS A 1 94 ? -9.395 -3.336 -26.431 1.00 37.28 94 HIS A O 1
ATOM 711 N N . GLY A 1 95 ? -8.091 -5.053 -27.042 1.00 40.75 95 GLY A N 1
ATOM 712 C CA . GLY A 1 95 ? -8.935 -5.469 -28.177 1.00 40.75 95 GLY A CA 1
ATOM 713 C C . GLY A 1 95 ? -8.531 -5.013 -29.581 1.00 40.75 95 GLY A C 1
ATOM 714 O O . GLY A 1 95 ? -9.188 -5.439 -30.527 1.00 40.75 95 GLY A O 1
ATOM 715 N N . ASP A 1 96 ? -7.467 -4.227 -29.747 1.00 47.44 96 ASP A N 1
ATOM 716 C CA . ASP A 1 96 ? -7.033 -3.781 -31.077 1.00 47.44 96 ASP A CA 1
ATOM 717 C C . ASP A 1 96 ? -6.386 -4.925 -31.871 1.00 47.44 96 ASP A C 1
ATOM 719 O O . ASP A 1 96 ? -5.298 -5.412 -31.554 1.00 47.44 96 ASP A O 1
ATOM 723 N N . THR A 1 97 ? -7.080 -5.381 -32.914 1.00 44.91 97 THR A N 1
ATOM 724 C CA . THR A 1 97 ? -6.595 -6.393 -33.854 1.00 44.91 97 THR A CA 1
ATOM 725 C C . THR A 1 97 ? -6.039 -5.717 -35.100 1.00 44.91 97 THR A C 1
ATOM 727 O O . THR A 1 97 ? -6.807 -5.189 -35.901 1.00 44.91 97 THR A O 1
ATOM 730 N N . GLY A 1 98 ? -4.724 -5.784 -35.303 1.00 52.84 98 GLY A N 1
ATOM 731 C CA . GLY A 1 98 ? -4.106 -5.407 -36.576 1.00 52.84 98 GLY A CA 1
ATOM 732 C C . GLY A 1 98 ? -2.853 -4.568 -36.403 1.00 52.84 98 GLY A C 1
ATOM 733 O O . GLY A 1 98 ? -2.893 -3.351 -36.564 1.00 52.84 98 GLY A O 1
ATOM 734 N N . LEU A 1 99 ? -1.730 -5.229 -36.116 1.00 53.06 99 LEU A N 1
ATOM 735 C CA . LEU A 1 99 ? -0.422 -4.674 -36.462 1.00 53.06 99 LEU A CA 1
ATOM 736 C C . LEU A 1 99 ? -0.386 -4.485 -37.982 1.00 53.06 99 LEU A C 1
ATOM 738 O O . LEU A 1 99 ? -0.656 -5.437 -38.717 1.00 53.06 99 LEU A O 1
ATOM 742 N N . LEU A 1 100 ? -0.044 -3.287 -38.455 1.00 57.09 100 LEU A N 1
ATOM 743 C CA . LEU A 1 100 ? 0.366 -3.112 -39.847 1.00 57.09 100 LEU A CA 1
ATOM 744 C C . LEU A 1 100 ? 1.640 -3.945 -40.060 1.00 57.09 100 LEU A C 1
ATOM 746 O O . LEU A 1 100 ? 2.573 -3.852 -39.263 1.00 57.09 100 LEU A O 1
ATOM 750 N N . GLU A 1 101 ? 1.685 -4.762 -41.115 1.00 47.47 101 GLU A N 1
ATOM 751 C CA . GLU A 1 101 ? 2.687 -5.827 -41.343 1.00 47.47 101 GLU A CA 1
ATOM 752 C C . GLU A 1 101 ? 4.151 -5.328 -41.493 1.00 47.47 101 GLU A C 1
ATOM 754 O O . GLU A 1 101 ? 5.079 -6.106 -41.678 1.00 47.47 101 GLU A O 1
ATOM 759 N N . SER A 1 102 ? 4.400 -4.026 -41.333 1.00 51.94 102 SER A N 1
ATOM 760 C CA . SER A 1 102 ? 5.723 -3.385 -41.344 1.00 51.94 102 SER A CA 1
ATOM 761 C C . SER A 1 102 ? 5.925 -2.347 -40.228 1.00 51.94 102 SER A C 1
ATOM 763 O O . SER A 1 102 ? 6.889 -1.578 -40.252 1.00 51.94 102 SER A O 1
ATOM 765 N N . ALA A 1 103 ? 5.016 -2.284 -39.253 1.00 56.31 103 ALA A N 1
ATOM 766 C CA . ALA A 1 103 ? 4.959 -1.226 -38.251 1.00 56.31 103 ALA A CA 1
ATOM 767 C C . ALA A 1 103 ? 5.255 -1.725 -36.834 1.00 56.31 103 ALA A C 1
ATOM 769 O O . ALA A 1 103 ? 4.610 -1.319 -35.871 1.00 56.31 103 ALA A O 1
ATOM 770 N N . LEU A 1 104 ? 6.244 -2.610 -36.694 1.00 64.06 104 LEU A N 1
ATOM 771 C CA . LEU A 1 104 ? 6.726 -3.007 -35.376 1.00 64.06 104 LEU A CA 1
ATOM 772 C C . LEU A 1 104 ? 7.307 -1.788 -34.654 1.00 64.06 104 LEU A C 1
ATOM 774 O O . LEU A 1 104 ? 8.097 -1.015 -35.210 1.00 64.06 104 LEU A O 1
ATOM 778 N N . GLY A 1 105 ? 6.883 -1.627 -33.407 1.00 70.00 105 GLY A N 1
ATOM 779 C CA . GLY A 1 105 ? 7.460 -0.665 -32.493 1.00 70.00 105 GLY A CA 1
ATOM 780 C C . GLY A 1 105 ? 8.835 -1.152 -32.066 1.00 70.00 105 GLY A C 1
ATOM 781 O O . GLY A 1 105 ? 9.107 -2.354 -32.063 1.00 70.00 105 GLY A O 1
ATOM 782 N N . SER A 1 106 ? 9.701 -0.218 -31.706 1.00 75.25 106 SER A N 1
ATOM 783 C CA . SER A 1 106 ? 10.980 -0.528 -31.080 1.00 75.25 106 SER A CA 1
ATOM 784 C C . SER A 1 106 ? 11.025 0.096 -29.698 1.00 75.25 106 SER A C 1
ATOM 786 O O . SER A 1 106 ? 10.507 1.194 -29.467 1.00 75.25 106 SER A O 1
ATOM 788 N N . TYR A 1 107 ? 11.639 -0.629 -28.775 1.00 81.75 107 TYR A N 1
ATOM 789 C CA . TYR A 1 107 ? 11.750 -0.262 -27.376 1.00 81.75 107 TYR A CA 1
ATOM 790 C C . TYR A 1 107 ? 13.207 -0.435 -26.951 1.00 81.75 107 TYR A C 1
ATOM 792 O O . TYR A 1 107 ? 13.947 -1.177 -27.586 1.00 81.75 107 TYR A O 1
ATOM 800 N N . ALA A 1 108 ? 13.615 0.269 -25.906 1.00 84.25 108 ALA A N 1
ATOM 801 C CA . ALA A 1 108 ? 14.899 0.076 -25.242 1.00 84.25 108 ALA A CA 1
ATOM 802 C C . ALA A 1 108 ? 14.669 -0.120 -23.746 1.00 84.25 108 ALA A C 1
ATOM 804 O O . ALA A 1 108 ? 13.640 0.310 -23.221 1.00 84.25 108 ALA A O 1
ATOM 805 N N . GLY A 1 109 ? 15.641 -0.718 -23.064 1.00 89.56 109 GLY A N 1
ATOM 806 C CA . GLY A 1 109 ? 15.579 -1.006 -21.633 1.00 89.56 109 GLY A CA 1
ATOM 807 C C . GLY A 1 109 ? 15.341 -2.484 -21.360 1.00 89.56 109 GLY A C 1
ATOM 808 O O . GLY A 1 109 ? 15.733 -3.338 -22.156 1.00 89.56 109 GLY A O 1
ATOM 809 N N . THR A 1 110 ? 14.700 -2.777 -20.231 1.00 92.62 110 THR A N 1
ATOM 810 C CA . THR A 1 110 ? 14.498 -4.152 -19.762 1.00 92.62 110 THR A CA 1
ATOM 811 C C . THR A 1 110 ? 13.024 -4.527 -19.721 1.00 92.62 110 THR A C 1
ATOM 813 O O . THR A 1 110 ? 12.155 -3.679 -19.538 1.00 92.62 110 THR A O 1
ATOM 816 N N . PHE A 1 111 ? 12.716 -5.810 -19.888 1.00 91.44 111 PHE A N 1
ATOM 817 C CA . PHE A 1 111 ? 11.347 -6.317 -19.889 1.00 91.44 111 PHE A CA 1
ATOM 818 C C . PHE A 1 111 ? 11.203 -7.604 -19.077 1.00 91.44 111 PHE A C 1
ATOM 820 O O . PHE A 1 111 ? 12.174 -8.303 -18.780 1.00 91.44 111 PHE A O 1
ATOM 827 N N . GLY A 1 112 ? 9.955 -7.920 -18.734 1.00 92.69 112 GLY A N 1
ATOM 828 C CA . GLY A 1 112 ? 9.591 -9.106 -17.969 1.00 92.69 112 GLY A CA 1
ATOM 829 C C . GLY A 1 112 ? 10.204 -9.152 -16.564 1.00 92.69 112 GLY A C 1
ATOM 830 O O . GLY A 1 112 ? 10.814 -10.171 -16.230 1.00 92.69 112 GLY A O 1
ATOM 831 N N . PRO A 1 113 ? 10.107 -8.087 -15.739 1.00 96.81 113 PRO A N 1
ATOM 832 C CA . PRO A 1 113 ? 10.657 -8.115 -14.392 1.00 96.81 113 PRO A CA 1
ATOM 833 C C . PRO A 1 113 ? 9.876 -9.068 -13.483 1.00 96.81 113 PRO A C 1
ATOM 835 O O . PRO A 1 113 ? 8.650 -8.998 -13.391 1.00 96.81 113 PRO A O 1
ATOM 838 N N . GLY A 1 114 ? 10.571 -9.910 -12.724 1.00 96.31 114 GLY A N 1
ATOM 839 C CA . GLY A 1 114 ? 9.903 -10.775 -11.755 1.00 96.31 114 GLY A CA 1
ATOM 840 C C . GLY A 1 114 ? 10.841 -11.607 -10.895 1.00 96.31 114 GLY A C 1
ATOM 841 O O . GLY A 1 114 ? 12.038 -11.333 -10.809 1.00 96.31 114 GLY A O 1
ATOM 842 N N . HIS A 1 115 ? 10.253 -12.601 -10.219 1.00 97.25 115 HIS A N 1
ATOM 843 C CA . HIS A 1 115 ? 10.906 -13.470 -9.230 1.00 97.25 115 HIS A CA 1
ATOM 844 C C . HIS A 1 115 ? 11.823 -12.674 -8.294 1.00 97.25 115 HIS A C 1
ATOM 846 O O . HIS A 1 115 ? 13.038 -12.876 -8.240 1.00 97.25 115 HIS A O 1
ATOM 852 N N . ASN A 1 116 ? 11.237 -11.687 -7.626 1.00 98.38 116 ASN A N 1
ATOM 853 C CA . ASN A 1 116 ? 12.016 -10.724 -6.879 1.00 98.38 116 ASN A CA 1
ATOM 854 C C . ASN A 1 116 ? 12.428 -11.256 -5.497 1.00 98.38 116 ASN A C 1
ATOM 856 O O . ASN A 1 116 ? 11.863 -12.210 -4.970 1.00 98.38 116 ASN A O 1
ATOM 860 N N . SER A 1 117 ? 13.377 -10.568 -4.877 1.00 98.38 117 SER A N 1
ATOM 861 C CA . SER A 1 117 ? 13.651 -10.586 -3.446 1.00 98.38 117 SER A CA 1
ATOM 862 C C . SER A 1 117 ? 13.800 -9.146 -2.942 1.00 98.38 117 SER A C 1
ATOM 864 O O . SER A 1 117 ? 13.757 -8.191 -3.725 1.00 98.38 117 SER A O 1
ATOM 866 N N . PHE A 1 118 ? 13.913 -8.974 -1.627 1.00 98.06 118 PHE A N 1
ATOM 867 C CA . PHE A 1 118 ? 14.183 -7.676 -1.016 1.00 98.06 118 PHE A CA 1
ATOM 868 C C . PHE A 1 118 ? 15.439 -7.765 -0.155 1.00 98.06 118 PHE A C 1
ATOM 870 O O . PHE A 1 118 ? 15.629 -8.738 0.575 1.00 98.06 118 PHE A O 1
ATOM 877 N N . THR A 1 119 ? 16.268 -6.731 -0.224 1.00 95.88 119 THR A N 1
ATOM 878 C CA . THR A 1 119 ? 17.443 -6.534 0.630 1.00 95.88 119 THR A CA 1
ATOM 879 C C . THR A 1 119 ? 17.489 -5.082 1.110 1.00 95.88 119 THR A C 1
ATOM 881 O O . THR A 1 119 ? 16.559 -4.312 0.862 1.00 95.88 11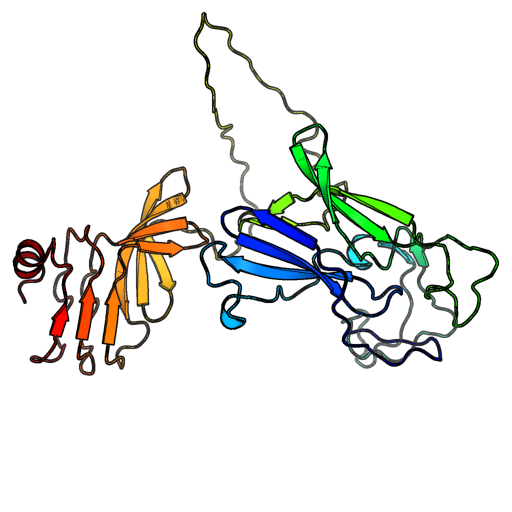9 THR A O 1
ATOM 884 N N . ILE A 1 120 ? 18.549 -4.711 1.817 1.00 92.88 120 ILE A N 1
ATOM 885 C CA . ILE A 1 120 ? 18.877 -3.332 2.174 1.00 92.88 120 ILE A CA 1
ATOM 886 C C . ILE A 1 120 ? 20.217 -2.938 1.542 1.00 92.88 120 ILE A C 1
ATOM 888 O O . ILE A 1 120 ? 21.096 -3.790 1.399 1.00 92.88 120 ILE A O 1
ATOM 892 N N . ASP A 1 121 ? 20.352 -1.674 1.147 1.00 87.62 121 ASP A N 1
ATOM 893 C CA . ASP A 1 121 ? 21.628 -1.087 0.725 1.00 87.62 121 ASP A CA 1
ATOM 894 C C . ASP A 1 121 ? 22.534 -0.780 1.937 1.00 87.62 121 ASP A C 1
ATOM 896 O O . ASP A 1 121 ? 22.155 -0.974 3.099 1.00 87.62 121 ASP A O 1
ATOM 900 N N . GLU A 1 122 ? 23.740 -0.270 1.682 1.00 87.12 122 GLU A N 1
ATOM 901 C CA . GLU A 1 122 ? 24.702 0.121 2.718 1.00 87.12 122 GLU A CA 1
ATOM 902 C C . GLU A 1 122 ? 24.224 1.268 3.629 1.00 87.12 122 GLU A C 1
ATOM 904 O O . GLU A 1 122 ? 24.753 1.448 4.727 1.00 87.12 122 GLU A O 1
ATOM 909 N N . ASN A 1 123 ? 23.203 2.017 3.205 1.00 81.75 123 ASN A N 1
ATOM 910 C CA . ASN A 1 123 ? 22.589 3.115 3.949 1.00 81.75 123 ASN A CA 1
ATOM 911 C C . ASN A 1 123 ? 21.329 2.669 4.719 1.00 81.75 123 ASN A C 1
ATOM 913 O O . ASN A 1 123 ? 20.708 3.475 5.417 1.00 81.75 123 ASN A O 1
ATOM 917 N N . GLY A 1 124 ? 20.950 1.390 4.618 1.00 83.56 124 GLY A N 1
ATOM 918 C CA . GLY A 1 124 ? 19.765 0.811 5.245 1.00 83.56 124 GLY A CA 1
ATOM 919 C C . GLY A 1 124 ? 18.454 1.052 4.488 1.00 83.56 124 GLY A C 1
ATOM 920 O O . GLY A 1 124 ? 17.384 0.799 5.049 1.00 83.56 124 GLY A O 1
ATOM 921 N N . ASN A 1 125 ? 18.498 1.528 3.240 1.00 87.50 125 ASN A N 1
ATOM 922 C CA . ASN A 1 125 ? 17.310 1.686 2.402 1.00 87.50 125 ASN A CA 1
ATOM 923 C C . ASN A 1 125 ? 16.919 0.345 1.769 1.00 87.50 125 ASN A C 1
ATOM 925 O O . ASN A 1 125 ? 17.792 -0.407 1.339 1.00 87.50 125 ASN A O 1
ATOM 929 N N . PRO A 1 126 ? 15.620 0.027 1.661 1.00 94.62 126 PRO A N 1
ATOM 930 C CA . PRO A 1 126 ? 15.191 -1.209 1.029 1.00 94.62 126 PRO A CA 1
ATOM 931 C C . PRO A 1 126 ? 15.407 -1.177 -0.487 1.00 94.62 126 PRO A C 1
ATOM 933 O O . PRO A 1 126 ? 15.131 -0.186 -1.164 1.00 94.62 126 PRO A O 1
ATOM 936 N N . VAL A 1 127 ? 15.839 -2.315 -1.017 1.00 96.25 127 VAL A N 1
ATOM 937 C CA . VAL A 1 127 ? 16.140 -2.546 -2.431 1.00 96.25 127 VAL A CA 1
ATOM 938 C C . VAL A 1 127 ? 15.386 -3.787 -2.890 1.00 96.25 127 VAL A C 1
ATOM 940 O O . VAL A 1 127 ? 15.396 -4.815 -2.209 1.00 96.25 127 VAL A O 1
ATOM 943 N N . ILE A 1 128 ? 14.727 -3.700 -4.043 1.00 98.12 128 ILE A N 1
ATOM 944 C CA . ILE A 1 128 ? 14.176 -4.859 -4.742 1.00 98.12 128 ILE A CA 1
ATOM 945 C C . ILE A 1 128 ? 15.254 -5.418 -5.666 1.00 98.12 128 ILE A C 1
ATOM 947 O O . ILE A 1 128 ? 15.814 -4.683 -6.479 1.00 98.12 128 ILE A O 1
ATOM 951 N N . ILE A 1 129 ? 15.528 -6.714 -5.543 1.00 98.38 129 ILE A N 1
ATOM 952 C CA . ILE A 1 129 ? 16.356 -7.471 -6.485 1.00 98.38 129 ILE A CA 1
ATOM 953 C C . ILE A 1 129 ? 15.408 -8.303 -7.336 1.00 98.38 129 ILE A C 1
ATOM 955 O O . ILE A 1 129 ? 14.512 -8.940 -6.793 1.00 98.38 129 ILE A O 1
ATOM 959 N N . TYR A 1 130 ? 15.556 -8.294 -8.650 1.00 98.19 130 TYR A N 1
ATOM 960 C CA . TYR A 1 130 ? 14.674 -9.019 -9.568 1.00 98.19 130 TYR A CA 1
ATOM 961 C C . TYR A 1 130 ? 15.459 -9.444 -10.800 1.00 98.19 130 TYR A C 1
ATOM 963 O O . TYR A 1 130 ? 16.540 -8.912 -11.048 1.00 98.19 130 TYR A O 1
ATOM 971 N N . HIS A 1 131 ? 14.925 -10.385 -11.575 1.00 97.44 131 HIS A N 1
ATOM 972 C CA . HIS A 1 131 ? 15.447 -10.607 -12.917 1.00 97.44 131 HIS A CA 1
ATOM 973 C C . HIS A 1 131 ? 14.580 -9.932 -13.968 1.00 97.44 131 HIS A C 1
ATOM 975 O O . HIS A 1 131 ? 13.369 -9.825 -13.787 1.00 97.44 131 HIS A O 1
ATOM 981 N N . ALA A 1 132 ? 15.202 -9.525 -15.067 1.00 95.38 132 ALA A N 1
ATOM 982 C CA . ALA A 1 132 ? 14.559 -9.057 -16.291 1.00 95.38 132 ALA A CA 1
ATOM 983 C C . ALA A 1 132 ? 15.446 -9.445 -17.487 1.00 95.38 132 ALA A C 1
ATOM 985 O O . ALA A 1 132 ? 16.498 -10.058 -17.295 1.00 95.38 132 ALA A O 1
ATOM 986 N N . ARG A 1 133 ? 15.027 -9.122 -18.709 1.00 92.94 133 ARG A N 1
ATOM 987 C CA . ARG A 1 133 ? 15.859 -9.269 -19.913 1.00 92.94 133 ARG A CA 1
ATOM 9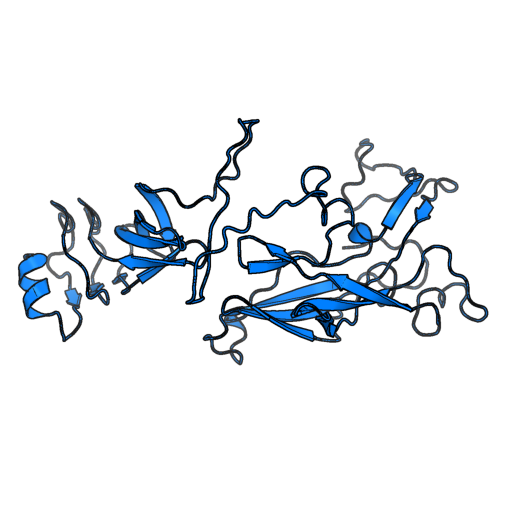88 C C . ARG A 1 133 ? 16.082 -7.915 -20.564 1.00 92.94 133 ARG A C 1
ATOM 990 O O . ARG A 1 133 ? 15.152 -7.109 -20.570 1.00 92.94 133 ARG A O 1
ATOM 997 N N . ASP A 1 134 ? 17.255 -7.689 -21.140 1.00 89.94 134 ASP A N 1
ATOM 998 C CA . ASP A 1 134 ? 17.509 -6.519 -21.980 1.00 89.94 134 ASP A CA 1
ATOM 999 C C . ASP A 1 134 ? 16.847 -6.691 -23.354 1.00 89.94 134 ASP A C 1
ATOM 1001 O O . ASP A 1 134 ? 16.829 -7.782 -23.929 1.00 89.94 134 ASP A O 1
ATOM 1005 N N . TRP A 1 135 ? 16.268 -5.613 -23.884 1.00 81.88 135 TRP A N 1
ATOM 1006 C CA . TRP A 1 135 ? 15.545 -5.642 -25.161 1.00 81.88 135 TRP A CA 1
ATOM 1007 C C . TRP A 1 135 ? 16.435 -6.042 -26.345 1.00 81.88 135 TRP A C 1
ATOM 1009 O O . TRP A 1 135 ? 16.003 -6.787 -27.228 1.00 81.88 135 TRP A O 1
ATOM 1019 N N . ASP A 1 136 ? 17.678 -5.565 -26.330 1.00 80.56 136 ASP A N 1
ATOM 1020 C CA . ASP A 1 136 ? 18.638 -5.721 -27.425 1.00 80.56 136 ASP A CA 1
ATOM 1021 C C . ASP A 1 136 ? 19.524 -6.972 -27.282 1.00 80.56 136 ASP A C 1
ATOM 1023 O O . ASP A 1 136 ? 20.363 -7.243 -28.145 1.00 80.56 136 ASP A O 1
ATOM 1027 N N . ASP A 1 137 ? 19.320 -7.769 -26.230 1.00 81.38 137 ASP A N 1
ATOM 1028 C CA . ASP A 1 137 ? 20.103 -8.975 -25.993 1.00 81.38 137 ASP A CA 1
ATOM 1029 C C . ASP A 1 137 ? 19.703 -10.129 -26.923 1.00 81.38 137 ASP A C 1
ATOM 1031 O O . ASP A 1 137 ? 18.529 -10.398 -27.212 1.00 81.38 137 ASP A O 1
ATOM 1035 N N . SER A 1 138 ? 20.716 -10.867 -27.377 1.00 78.31 138 SER A N 1
ATOM 1036 C CA . SER A 1 138 ? 20.546 -12.062 -28.198 1.00 78.31 138 SER A CA 1
ATOM 1037 C C . SER A 1 138 ? 21.576 -13.118 -27.822 1.00 78.31 138 SER A C 1
ATOM 1039 O O . SER A 1 138 ? 22.780 -12.901 -27.952 1.00 78.31 138 SER A O 1
ATOM 1041 N N . TYR A 1 139 ? 21.094 -14.295 -27.425 1.00 78.44 139 TYR A N 1
ATOM 1042 C CA . TYR A 1 139 ? 21.931 -15.427 -27.040 1.00 78.44 139 TYR A CA 1
ATOM 1043 C C . TYR A 1 139 ? 21.787 -16.591 -28.027 1.00 78.44 139 TYR A C 1
ATOM 1045 O O . TYR A 1 139 ? 20.675 -16.882 -28.480 1.00 78.44 139 TYR A O 1
ATOM 1053 N N . PRO A 1 140 ? 22.884 -17.292 -28.366 1.00 71.94 140 PRO A N 1
ATOM 1054 C CA . PRO A 1 140 ? 22.795 -18.502 -29.172 1.00 71.94 140 PRO A CA 1
ATOM 1055 C C . PRO A 1 140 ? 22.030 -19.589 -28.400 1.00 71.94 140 PRO A C 1
ATOM 1057 O O . PRO A 1 140 ? 22.309 -19.834 -27.230 1.00 71.94 140 PRO A O 1
ATOM 1060 N N . GLY A 1 141 ? 21.082 -20.260 -29.062 1.00 70.56 141 GLY A N 1
ATOM 1061 C CA . GLY A 1 141 ? 20.378 -21.430 -28.513 1.00 70.56 141 GLY A CA 1
ATOM 1062 C C . GLY A 1 141 ? 18.900 -21.231 -28.162 1.00 70.56 141 GLY A C 1
ATOM 1063 O O . GLY A 1 141 ? 18.205 -22.228 -28.000 1.00 70.56 141 GLY A O 1
ATOM 1064 N N . ALA A 1 142 ? 18.390 -19.995 -28.128 1.00 74.12 142 ALA A N 1
ATOM 1065 C CA . ALA A 1 142 ? 16.958 -19.710 -27.993 1.00 74.12 142 ALA A CA 1
ATOM 1066 C C . ALA A 1 142 ? 16.465 -18.901 -29.204 1.00 74.12 142 ALA A C 1
ATOM 1068 O O . ALA A 1 142 ? 16.785 -17.724 -29.362 1.00 74.12 142 ALA A O 1
ATOM 1069 N N . THR A 1 143 ? 15.710 -19.543 -30.098 1.00 76.38 143 THR A N 1
ATOM 1070 C CA . THR A 1 143 ? 15.147 -18.913 -31.307 1.00 76.38 143 THR A CA 1
ATOM 1071 C C . THR A 1 143 ? 13.676 -19.284 -31.468 1.00 76.38 143 THR A C 1
ATOM 1073 O O . THR A 1 143 ? 13.196 -20.215 -30.826 1.00 76.38 143 THR A O 1
ATOM 1076 N N . GLY A 1 144 ? 12.938 -18.551 -32.305 1.00 74.12 144 GLY A N 1
ATOM 1077 C CA . GLY A 1 144 ? 11.516 -18.825 -32.526 1.00 74.12 144 GLY A CA 1
ATOM 1078 C C . GLY A 1 144 ? 10.709 -18.781 -31.224 1.00 74.12 144 GLY A C 1
ATOM 1079 O O . GLY A 1 144 ? 10.839 -17.833 -30.453 1.00 74.12 144 GLY A O 1
ATOM 1080 N N . SER A 1 145 ? 9.899 -19.814 -30.977 1.00 69.00 145 SER A N 1
ATOM 1081 C CA . SER A 1 145 ? 9.051 -19.937 -29.780 1.00 69.00 145 SER A CA 1
ATOM 1082 C C . SER A 1 145 ? 9.820 -20.085 -28.467 1.00 69.00 145 SER A C 1
ATOM 1084 O O . SER A 1 145 ? 9.243 -19.867 -27.406 1.00 69.00 145 SER A O 1
ATOM 1086 N N . ASP A 1 146 ? 11.100 -20.456 -28.527 1.00 72.81 146 ASP A N 1
ATOM 1087 C CA . ASP A 1 146 ? 11.934 -20.648 -27.338 1.00 72.81 146 ASP A CA 1
ATOM 1088 C C . ASP A 1 146 ? 12.570 -19.337 -26.858 1.00 72.81 146 ASP A C 1
ATOM 1090 O O . ASP A 1 146 ? 13.021 -19.241 -25.711 1.00 72.81 146 ASP A O 1
ATOM 1094 N N . LYS A 1 147 ? 12.584 -18.310 -27.719 1.00 78.69 147 LYS A N 1
ATOM 1095 C CA . LYS A 1 147 ? 13.063 -16.973 -27.368 1.00 78.69 147 LYS A CA 1
ATOM 1096 C C . LYS A 1 147 ? 12.166 -16.377 -26.281 1.00 78.69 147 LYS A C 1
ATOM 1098 O O . LYS A 1 147 ? 10.943 -16.464 -26.359 1.00 78.69 147 LYS A O 1
ATOM 1103 N N . TYR A 1 148 ? 12.781 -15.785 -25.259 1.00 80.88 148 TYR A N 1
ATOM 1104 C CA . TYR A 1 148 ? 12.134 -15.253 -24.051 1.00 80.88 148 TYR A CA 1
ATOM 1105 C C . TYR A 1 148 ? 11.515 -16.304 -23.112 1.00 80.88 148 TYR A C 1
ATOM 1107 O O . TYR A 1 148 ? 10.961 -15.946 -22.071 1.00 80.88 148 TYR A O 1
ATOM 1115 N N . GLY A 1 149 ? 11.650 -17.595 -23.430 1.00 78.31 149 GLY A N 1
ATOM 1116 C CA . GLY A 1 149 ? 11.170 -18.708 -22.618 1.00 78.31 149 GLY A CA 1
ATOM 1117 C C . GLY A 1 149 ? 12.162 -19.172 -21.546 1.00 78.31 149 GLY A C 1
ATOM 1118 O O . GLY A 1 149 ? 13.071 -18.451 -21.133 1.00 78.31 149 GLY A O 1
ATOM 1119 N N . LEU A 1 150 ? 11.972 -20.409 -21.075 1.00 83.25 150 LEU A N 1
ATOM 1120 C CA . LEU A 1 150 ? 12.753 -21.011 -19.985 1.00 83.25 150 LEU A CA 1
ATOM 1121 C C . LEU A 1 150 ? 14.219 -21.269 -20.365 1.00 83.25 150 LEU A C 1
ATOM 1123 O O . LEU A 1 150 ? 15.097 -21.129 -19.515 1.00 83.25 150 LEU A O 1
ATOM 1127 N N . VAL A 1 151 ? 14.456 -21.662 -21.619 1.00 84.81 151 VAL A N 1
ATOM 1128 C CA . VAL A 1 151 ? 15.783 -22.022 -22.149 1.00 84.81 151 VAL A CA 1
ATOM 1129 C C . VAL A 1 151 ? 16.576 -20.814 -22.646 1.00 84.81 151 VAL A C 1
ATOM 1131 O O . VAL A 1 151 ? 17.767 -20.940 -22.908 1.00 84.81 151 VAL A O 1
ATOM 1134 N N . ASP A 1 152 ? 15.933 -19.649 -22.751 1.00 87.50 152 ASP A N 1
ATOM 1135 C CA . ASP A 1 152 ? 16.604 -18.388 -23.044 1.00 87.50 152 ASP A CA 1
ATOM 1136 C C . ASP A 1 152 ? 17.393 -17.926 -21.801 1.00 87.50 152 ASP A C 1
ATOM 1138 O O . ASP A 1 152 ? 16.782 -17.644 -20.757 1.00 87.50 152 ASP A O 1
ATOM 1142 N N . PRO A 1 153 ? 18.737 -17.852 -21.880 1.00 90.88 153 PRO A N 1
ATOM 1143 C CA . PRO A 1 153 ? 19.576 -17.504 -20.741 1.00 90.88 153 PRO A CA 1
ATOM 1144 C C . PRO A 1 153 ? 19.595 -16.001 -20.439 1.00 90.88 153 PRO A C 1
ATOM 1146 O O . PRO A 1 153 ? 20.205 -15.609 -19.450 1.00 90.88 153 PRO A O 1
ATOM 1149 N N . GLY A 1 154 ? 18.935 -15.154 -21.235 1.00 90.75 154 GLY A N 1
ATOM 1150 C CA . GLY A 1 154 ? 19.025 -13.694 -21.148 1.00 90.75 154 GLY A CA 1
ATOM 1151 C C . GLY A 1 154 ? 18.342 -13.042 -19.947 1.00 90.75 154 GLY A C 1
ATOM 1152 O O . GLY A 1 154 ? 17.987 -11.873 -20.028 1.00 90.75 154 GLY A O 1
ATOM 1153 N N . ARG A 1 155 ? 18.102 -13.779 -18.854 1.00 93.44 155 ARG A N 1
ATOM 1154 C CA . ARG A 1 155 ? 17.608 -13.213 -17.591 1.00 93.44 155 ARG A CA 1
ATOM 1155 C C . ARG A 1 155 ? 18.784 -12.771 -16.729 1.00 93.44 155 ARG A C 1
ATOM 1157 O O . ARG A 1 155 ? 19.478 -13.612 -16.159 1.00 93.44 155 ARG A O 1
ATOM 1164 N N . HIS A 1 156 ? 18.926 -11.464 -16.560 1.00 95.38 156 HIS A N 1
ATOM 1165 C CA . HIS A 1 156 ? 19.955 -10.846 -15.722 1.00 95.38 156 HIS A CA 1
ATOM 1166 C C . HIS A 1 156 ? 19.370 -10.375 -14.402 1.00 95.38 156 HIS A C 1
ATOM 1168 O O . HIS A 1 156 ? 18.175 -10.100 -14.316 1.00 95.38 156 HIS A O 1
ATOM 1174 N N . ALA A 1 157 ? 20.204 -10.278 -13.370 1.00 97.00 157 ALA A N 1
ATOM 1175 C CA . ALA A 1 157 ? 19.803 -9.732 -12.079 1.00 97.00 157 ALA A CA 1
ATOM 1176 C C . ALA A 1 157 ? 19.948 -8.203 -12.067 1.00 97.00 157 ALA A C 1
ATOM 1178 O O . ALA A 1 157 ? 21.016 -7.674 -12.369 1.00 97.00 157 ALA A O 1
ATOM 1179 N N . TYR A 1 158 ? 18.896 -7.508 -11.644 1.00 97.00 158 TYR A N 1
ATOM 1180 C CA . TYR A 1 158 ? 18.846 -6.057 -11.493 1.00 97.00 158 TYR A CA 1
ATOM 1181 C C . TYR A 1 158 ? 18.429 -5.675 -10.074 1.00 97.00 158 TYR A C 1
ATOM 1183 O O . TYR A 1 158 ? 17.831 -6.464 -9.336 1.00 97.00 158 TYR A O 1
ATOM 1191 N N . ALA A 1 159 ? 18.718 -4.428 -9.712 1.00 95.50 159 ALA A N 1
ATOM 1192 C CA . ALA A 1 159 ? 18.351 -3.834 -8.437 1.00 95.50 159 ALA A CA 1
ATOM 1193 C C . ALA A 1 159 ? 17.669 -2.478 -8.657 1.00 95.50 159 ALA A C 1
ATOM 1195 O O . ALA A 1 159 ? 18.091 -1.698 -9.510 1.00 95.50 159 ALA A O 1
ATOM 1196 N N . LYS A 1 160 ? 16.625 -2.178 -7.877 1.00 93.69 160 LYS A N 1
ATOM 1197 C CA . LYS A 1 160 ? 16.024 -0.835 -7.782 1.00 93.69 160 LYS A CA 1
ATOM 1198 C C . LYS A 1 160 ? 15.731 -0.493 -6.325 1.00 93.69 160 LYS A C 1
ATOM 1200 O O . LYS A 1 160 ? 15.422 -1.374 -5.523 1.00 93.69 160 LYS A O 1
ATOM 1205 N N . HIS A 1 161 ? 15.790 0.788 -5.977 1.00 92.44 161 HIS A N 1
ATOM 1206 C CA . HIS A 1 161 ? 15.331 1.243 -4.667 1.00 92.44 161 HIS A CA 1
ATOM 1207 C C . HIS A 1 161 ? 13.827 1.005 -4.502 1.00 92.44 161 HIS A C 1
ATOM 1209 O O . HIS A 1 161 ? 13.050 1.130 -5.451 1.00 92.44 161 HIS A O 1
ATOM 1215 N N . VAL A 1 162 ? 13.415 0.703 -3.274 1.00 95.88 162 VAL A N 1
ATOM 1216 C CA . VAL A 1 162 ? 12.010 0.679 -2.874 1.00 95.88 162 VAL A CA 1
ATOM 1217 C C . VAL A 1 162 ? 11.724 1.950 -2.092 1.00 95.88 162 VAL A C 1
ATOM 1219 O O . VAL A 1 162 ? 12.229 2.147 -0.988 1.00 95.88 162 VAL A O 1
ATOM 1222 N N . ILE A 1 163 ? 10.876 2.808 -2.647 1.00 93.06 163 ILE A N 1
ATOM 1223 C CA . ILE A 1 163 ? 10.362 3.980 -1.936 1.00 93.06 163 ILE A CA 1
ATOM 1224 C C . ILE A 1 163 ? 8.989 3.646 -1.369 1.00 93.06 163 ILE A C 1
ATOM 1226 O O . ILE A 1 163 ? 8.268 2.827 -1.925 1.00 93.06 163 ILE A O 1
ATOM 1230 N N . PHE A 1 164 ? 8.598 4.270 -0.262 1.00 90.06 164 PHE A N 1
ATOM 1231 C CA . PHE A 1 164 ? 7.235 4.149 0.245 1.00 90.06 164 PHE A CA 1
ATOM 1232 C C . PHE A 1 164 ? 6.447 5.417 -0.050 1.00 90.06 164 PHE A C 1
ATOM 1234 O O . PHE A 1 164 ? 6.885 6.523 0.270 1.00 90.06 164 PHE A O 1
ATOM 1241 N N . ASN A 1 165 ? 5.264 5.259 -0.643 1.00 84.88 165 ASN A N 1
ATOM 1242 C CA . ASN A 1 165 ? 4.356 6.384 -0.840 1.00 84.88 165 ASN A CA 1
ATOM 1243 C C . ASN A 1 165 ? 3.777 6.878 0.501 1.00 84.88 165 ASN A C 1
ATOM 1245 O O . ASN A 1 165 ? 4.001 6.300 1.567 1.00 84.88 165 ASN A O 1
ATOM 1249 N N . ALA A 1 166 ? 2.987 7.953 0.461 1.00 80.44 166 ALA A N 1
ATOM 1250 C CA . ALA A 1 166 ? 2.404 8.554 1.662 1.00 80.44 166 ALA A CA 1
ATOM 1251 C C . ALA A 1 166 ? 1.469 7.604 2.447 1.00 80.44 166 ALA A C 1
ATOM 1253 O O . ALA A 1 166 ? 1.222 7.807 3.642 1.00 80.44 166 ALA A O 1
ATOM 1254 N N . GLU A 1 167 ? 0.948 6.565 1.793 1.00 82.56 167 GLU A N 1
ATOM 1255 C CA . GLU A 1 167 ? 0.117 5.507 2.369 1.00 82.56 167 GLU A CA 1
ATOM 1256 C C . GLU A 1 167 ? 0.940 4.341 2.960 1.00 82.56 167 GLU A C 1
ATOM 1258 O O . GLU A 1 167 ? 0.379 3.451 3.622 1.00 82.56 167 GLU A O 1
ATOM 1263 N N . GLY A 1 168 ? 2.261 4.370 2.769 1.00 89.25 168 GLY A N 1
ATOM 1264 C CA . GLY A 1 168 ? 3.218 3.373 3.234 1.00 89.25 168 GLY A CA 1
ATOM 1265 C C . GLY A 1 168 ? 3.260 2.116 2.366 1.00 89.25 168 GLY A C 1
ATOM 1266 O O . GLY A 1 168 ? 3.556 1.050 2.898 1.00 89.25 168 GLY A O 1
ATOM 1267 N N . PHE A 1 169 ? 2.889 2.204 1.083 1.00 94.69 169 PHE A N 1
ATOM 1268 C CA . PHE A 1 169 ? 3.016 1.117 0.104 1.00 94.69 169 PHE A CA 1
ATOM 1269 C C . PHE A 1 169 ? 4.342 1.213 -0.651 1.00 94.69 169 PHE A C 1
ATOM 1271 O O . PHE A 1 169 ? 4.755 2.334 -0.959 1.00 94.69 169 PHE A O 1
ATOM 1278 N N . PRO A 1 170 ? 4.982 0.073 -0.968 1.00 96.69 170 PRO A N 1
ATOM 1279 C CA . PRO A 1 170 ? 6.202 0.065 -1.759 1.00 96.69 170 PRO A CA 1
ATOM 1280 C C . PRO A 1 170 ? 5.922 0.535 -3.190 1.00 96.69 170 PRO A C 1
ATOM 1282 O O . PRO A 1 170 ? 4.954 0.116 -3.823 1.00 96.69 170 PRO A O 1
ATOM 1285 N N . VAL A 1 171 ? 6.797 1.398 -3.683 1.00 94.81 171 VAL A N 1
ATOM 1286 C CA . VAL A 1 171 ? 6.871 1.913 -5.045 1.00 94.81 171 VAL A CA 1
ATOM 1287 C C . VAL A 1 171 ? 8.206 1.434 -5.600 1.00 94.81 171 VAL A C 1
ATOM 1289 O O . VAL A 1 171 ? 9.264 1.838 -5.115 1.00 94.81 171 VAL A O 1
ATOM 1292 N N . CYS A 1 172 ? 8.147 0.531 -6.577 1.00 95.62 172 CYS A N 1
ATOM 1293 C CA . CYS A 1 172 ? 9.323 -0.101 -7.184 1.00 95.62 172 CYS A CA 1
ATOM 1294 C C . CYS A 1 172 ? 9.561 0.366 -8.628 1.00 95.62 172 CYS A C 1
ATOM 1296 O O . CYS A 1 172 ? 10.558 -0.010 -9.243 1.00 95.62 172 CYS A O 1
ATOM 1298 N N . ASN A 1 173 ? 8.660 1.190 -9.164 1.00 92.50 173 ASN A N 1
ATOM 1299 C CA . ASN A 1 173 ? 8.615 1.553 -10.571 1.00 92.50 173 ASN A CA 1
ATOM 1300 C C . ASN A 1 173 ? 9.059 2.986 -10.889 1.00 92.50 173 ASN A C 1
ATOM 1302 O O . ASN A 1 173 ? 8.941 3.388 -12.037 1.00 92.50 173 ASN A O 1
ATOM 1306 N N . LEU A 1 174 ? 9.605 3.735 -9.925 1.00 87.50 174 LEU A N 1
ATOM 1307 C CA . LEU A 1 174 ? 10.123 5.076 -10.217 1.00 87.50 174 LEU A CA 1
ATOM 1308 C C . LEU A 1 174 ? 11.239 5.015 -11.270 1.00 87.50 174 LEU A C 1
ATOM 1310 O O . LEU A 1 174 ? 12.111 4.132 -11.213 1.00 87.50 174 LEU A O 1
ATOM 1314 N N . SER A 1 175 ? 11.215 5.956 -12.212 1.00 81.56 175 SER A N 1
ATOM 1315 C CA . SER A 1 175 ? 12.349 6.243 -13.091 1.00 81.56 175 SER A CA 1
ATOM 1316 C C . SER A 1 175 ? 13.497 6.892 -12.303 1.00 81.56 175 SER A C 1
ATOM 1318 O O . SER A 1 175 ? 13.324 7.315 -11.156 1.00 81.56 175 SER A O 1
ATOM 1320 N N . ALA A 1 176 ? 14.688 6.978 -12.901 1.00 74.38 176 ALA A N 1
ATOM 1321 C CA . ALA A 1 176 ? 15.816 7.668 -12.271 1.00 74.38 176 ALA A CA 1
ATOM 1322 C C . ALA A 1 176 ? 15.506 9.161 -12.033 1.00 74.38 176 ALA A C 1
ATOM 1324 O O . ALA A 1 176 ? 15.840 9.711 -10.983 1.00 74.38 176 ALA A O 1
ATOM 1325 N N . GLU A 1 177 ? 14.799 9.791 -12.972 1.00 74.62 177 GLU A N 1
ATOM 1326 C CA . GLU A 1 177 ? 14.365 11.189 -12.912 1.00 74.62 177 GLU A CA 1
ATOM 1327 C C . GLU A 1 177 ? 13.266 11.409 -11.863 1.00 74.62 177 GLU A C 1
ATOM 1329 O O . GLU A 1 177 ? 13.242 12.434 -11.185 1.00 74.62 177 GLU A O 1
ATOM 1334 N N . GLU A 1 178 ? 12.353 10.448 -11.694 1.00 79.44 178 GLU A N 1
ATOM 1335 C CA . GLU A 1 178 ? 11.335 10.504 -10.639 1.00 79.44 178 GLU A CA 1
ATOM 1336 C C . GLU A 1 178 ? 11.932 10.255 -9.248 1.00 79.44 178 GLU A C 1
ATOM 1338 O O . GLU A 1 178 ? 11.417 10.762 -8.248 1.00 79.44 178 GLU A O 1
ATOM 1343 N N . TYR A 1 179 ? 13.022 9.486 -9.176 1.00 72.81 179 TYR A N 1
ATOM 1344 C CA . TYR A 1 179 ? 13.749 9.215 -7.939 1.00 72.81 179 TYR A CA 1
ATOM 1345 C C . TYR A 1 179 ? 14.500 10.456 -7.427 1.00 72.81 179 TYR A C 1
ATOM 1347 O O . TYR A 1 179 ? 14.492 10.731 -6.225 1.00 72.81 179 TYR A O 1
ATOM 1355 N N . LEU A 1 180 ? 15.105 11.237 -8.328 1.00 68.06 180 LEU A N 1
ATOM 1356 C CA . LEU A 1 180 ? 15.797 12.493 -8.028 1.00 68.06 180 LEU A CA 1
ATOM 1357 C C . LEU A 1 180 ? 15.162 13.641 -8.815 1.00 68.06 180 LEU A C 1
ATOM 1359 O O . LEU A 1 180 ? 15.586 13.968 -9.919 1.00 68.06 180 LEU A O 1
ATOM 1363 N N . ALA A 1 181 ? 14.159 14.294 -8.221 1.00 61.81 181 ALA A N 1
ATOM 1364 C CA . ALA A 1 181 ? 13.586 15.494 -8.821 1.00 61.81 181 ALA A CA 1
ATOM 1365 C C . ALA A 1 181 ? 14.684 16.552 -9.040 1.00 61.81 181 ALA A C 1
ATOM 1367 O O . ALA A 1 181 ? 15.414 16.882 -8.106 1.00 61.81 181 ALA A O 1
ATOM 1368 N N . SER A 1 182 ? 14.741 17.145 -10.235 1.00 59.34 182 SER A N 1
ATOM 1369 C CA . SER A 1 182 ? 15.797 18.079 -10.677 1.00 59.34 182 SER A CA 1
ATOM 1370 C C . SER A 1 182 ? 16.007 19.317 -9.787 1.00 59.34 182 SER A C 1
ATOM 1372 O O . SER A 1 182 ? 17.034 19.985 -9.854 1.00 59.34 182 SER A O 1
ATOM 1374 N N . GLY A 1 183 ? 15.056 19.631 -8.900 1.00 63.47 183 GLY A N 1
ATOM 1375 C CA . GLY A 1 183 ? 15.183 20.692 -7.891 1.00 63.47 183 GLY A CA 1
ATOM 1376 C C . GLY A 1 183 ? 15.788 20.260 -6.545 1.00 63.47 183 GLY A C 1
ATOM 1377 O O . GLY A 1 183 ? 15.942 21.100 -5.661 1.00 63.47 183 GLY A O 1
ATOM 1378 N N . LEU A 1 184 ? 16.084 18.970 -6.356 1.00 60.91 184 LEU A N 1
ATOM 1379 C CA . LEU A 1 184 ? 16.577 18.374 -5.105 1.00 60.91 184 LEU A CA 1
ATOM 1380 C C . LEU A 1 184 ? 17.987 17.778 -5.229 1.00 60.91 184 LEU A C 1
ATOM 1382 O O . LEU A 1 184 ? 18.467 17.158 -4.285 1.00 60.91 184 LEU A O 1
ATOM 1386 N N . GLU A 1 185 ? 18.667 18.008 -6.353 1.00 61.34 185 GLU A N 1
ATOM 1387 C CA . GLU A 1 185 ? 20.042 17.546 -6.595 1.00 61.34 185 GLU A CA 1
ATOM 1388 C C . GLU A 1 185 ? 21.042 18.130 -5.581 1.00 61.34 185 GLU A C 1
ATOM 1390 O O . GLU A 1 185 ? 22.040 17.499 -5.243 1.00 61.34 185 GLU A O 1
ATOM 1395 N N . ASN A 1 186 ? 20.750 19.324 -5.048 1.00 61.25 186 ASN A N 1
ATOM 1396 C CA . ASN A 1 186 ? 21.597 20.034 -4.095 1.00 61.25 186 ASN A CA 1
ATOM 1397 C C . ASN A 1 186 ? 20.898 20.186 -2.737 1.00 61.25 186 ASN A C 1
ATOM 1399 O O . ASN A 1 186 ? 20.034 21.048 -2.554 1.00 61.25 186 ASN A O 1
ATOM 1403 N N . VAL A 1 187 ? 21.313 19.389 -1.751 1.00 55.66 187 VAL A N 1
ATOM 1404 C CA . VAL A 1 187 ? 20.865 19.516 -0.356 1.00 55.66 187 VAL A CA 1
ATOM 1405 C C . VAL A 1 187 ? 21.963 20.187 0.466 1.00 55.66 187 VAL A C 1
ATOM 1407 O O . VAL A 1 187 ? 23.094 19.715 0.506 1.00 55.66 187 VAL A O 1
ATOM 1410 N N . SER A 1 188 ? 21.636 21.281 1.162 1.00 53.31 188 SER A N 1
ATOM 1411 C CA . SER A 1 188 ? 22.546 21.921 2.122 1.00 53.31 188 SER A CA 1
ATOM 1412 C C . SER A 1 188 ? 22.003 21.797 3.544 1.00 53.31 188 SER A C 1
ATOM 1414 O O . SER A 1 188 ? 20.844 22.109 3.823 1.00 53.31 188 SER A O 1
ATOM 1416 N N . ILE A 1 189 ? 22.853 21.339 4.463 1.00 52.44 189 ILE A N 1
ATOM 1417 C CA . ILE A 1 189 ? 22.555 21.275 5.896 1.00 52.44 189 ILE A CA 1
ATOM 1418 C C . ILE A 1 189 ? 23.360 22.373 6.590 1.00 52.44 189 ILE A C 1
ATOM 1420 O O . ILE A 1 189 ? 24.588 22.380 6.544 1.00 52.44 189 ILE A O 1
ATOM 1424 N N . LYS A 1 190 ? 22.675 23.296 7.275 1.00 46.66 190 LYS A N 1
ATOM 1425 C CA . LYS A 1 190 ? 23.327 24.194 8.238 1.00 46.66 190 LYS A CA 1
ATOM 1426 C C . LYS A 1 190 ? 23.480 23.464 9.568 1.00 46.66 190 LYS A C 1
ATOM 1428 O O . LYS A 1 190 ? 22.497 23.266 10.279 1.00 46.66 190 LYS A O 1
ATOM 1433 N N . ILE A 1 191 ? 24.710 23.085 9.905 1.00 49.19 191 ILE A N 1
ATOM 1434 C CA . ILE A 1 191 ? 25.051 22.520 11.213 1.00 49.19 191 ILE A CA 1
ATOM 1435 C C . ILE A 1 191 ? 25.385 23.679 12.161 1.00 49.19 191 ILE A C 1
ATOM 1437 O O . ILE A 1 191 ? 26.355 24.399 11.942 1.00 49.19 191 ILE A O 1
ATOM 1441 N N . GLN A 1 192 ? 24.586 23.871 13.213 1.00 49.00 192 GLN A N 1
ATOM 1442 C CA . GLN A 1 192 ? 24.977 24.701 14.357 1.00 49.00 192 GLN A CA 1
ATOM 1443 C C . GLN A 1 192 ? 25.625 23.804 15.413 1.00 49.00 192 GLN A C 1
ATOM 1445 O O . GLN A 1 192 ? 24.981 22.891 15.926 1.00 49.00 192 GLN A O 1
ATOM 1450 N N . VAL A 1 193 ? 26.895 24.065 15.725 1.00 57.81 193 VAL A N 1
ATOM 1451 C CA . VAL A 1 193 ? 27.645 23.357 16.770 1.00 57.81 193 VAL A CA 1
ATOM 1452 C C . VAL A 1 193 ? 27.453 24.096 18.095 1.00 57.81 193 VAL A C 1
ATOM 1454 O O . VAL A 1 193 ? 27.856 25.248 18.224 1.00 57.81 193 VAL A O 1
ATOM 1457 N N . GLY A 1 194 ? 26.823 23.436 19.066 1.00 57.62 194 GLY A N 1
ATOM 1458 C CA . GLY A 1 194 ? 26.795 23.831 20.477 1.00 57.62 194 GLY A CA 1
ATOM 1459 C C . GLY A 1 194 ? 27.295 22.668 21.337 1.00 57.62 194 GLY A C 1
ATOM 1460 O O . GL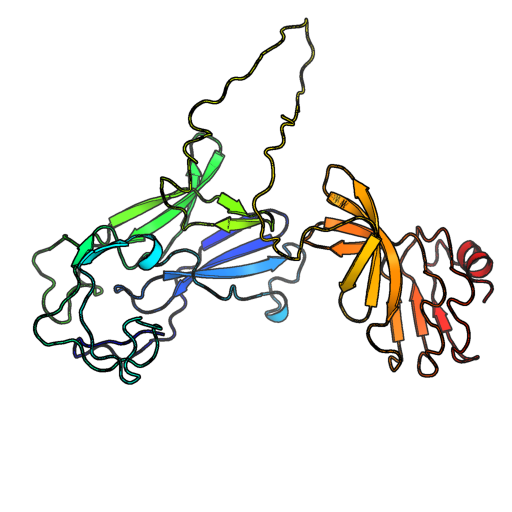Y A 1 194 ? 27.162 21.510 20.937 1.00 57.62 194 GLY A O 1
ATOM 1461 N N . GLU A 1 195 ? 27.914 22.956 22.481 1.00 54.47 195 GLU A N 1
ATOM 1462 C CA . GLU A 1 195 ? 28.486 21.935 23.368 1.00 54.47 195 GLU A CA 1
ATOM 1463 C C . GLU A 1 195 ? 27.405 20.955 23.894 1.00 54.47 195 GLU A C 1
ATOM 1465 O O . GLU A 1 195 ? 26.356 21.380 24.370 1.00 54.47 195 GLU A O 1
ATOM 1470 N N . LYS A 1 196 ? 27.689 19.647 23.716 1.00 46.25 196 LYS A N 1
ATOM 1471 C CA . LYS A 1 196 ? 26.985 18.374 24.062 1.00 46.25 196 LYS A CA 1
ATOM 1472 C C . LYS A 1 196 ? 25.696 18.492 24.912 1.00 46.25 196 LYS A C 1
ATOM 1474 O O . LYS A 1 196 ? 25.733 19.029 26.006 1.00 46.25 196 LYS A O 1
ATOM 1479 N N . GLU A 1 197 ? 24.533 17.952 24.521 1.00 34.47 197 GLU A N 1
ATOM 1480 C CA . GLU A 1 197 ? 24.209 16.544 24.203 1.00 34.47 197 GLU A CA 1
ATOM 1481 C C . GLU A 1 197 ? 23.224 16.370 23.018 1.00 34.47 197 GLU A C 1
ATOM 1483 O O . GLU A 1 197 ? 22.440 17.251 22.668 1.00 34.47 197 GLU A O 1
ATOM 1488 N N . VAL A 1 198 ? 23.277 15.181 22.409 1.00 39.06 198 VAL A N 1
ATOM 1489 C CA . VAL A 1 198 ? 22.684 14.784 21.122 1.00 39.06 198 VAL A CA 1
ATOM 1490 C C . VAL A 1 198 ? 21.287 14.166 21.288 1.00 39.06 198 VAL A C 1
ATOM 1492 O O . VAL A 1 198 ? 21.149 13.156 21.968 1.00 39.06 198 VAL A O 1
ATOM 1495 N N . GLN A 1 199 ? 20.281 14.699 20.579 1.00 29.03 199 GLN A N 1
ATOM 1496 C CA . GLN A 1 199 ? 19.443 13.955 19.612 1.00 29.03 199 GLN A CA 1
ATOM 1497 C C . GLN A 1 199 ? 18.486 14.908 18.872 1.00 29.03 199 GLN A C 1
ATOM 1499 O O . GLN A 1 199 ? 17.676 15.623 19.459 1.00 29.03 199 GLN A O 1
ATOM 1504 N N . GLN A 1 200 ? 18.626 14.921 17.547 1.00 34.16 200 GLN A N 1
ATOM 1505 C CA . GLN A 1 200 ? 18.124 15.928 16.617 1.00 34.16 200 GLN A CA 1
ATOM 1506 C C . GLN A 1 200 ? 16.916 15.404 15.826 1.00 34.16 200 GLN A C 1
ATOM 1508 O O . GLN A 1 200 ? 16.913 14.266 15.369 1.00 34.16 200 GLN A O 1
ATOM 1513 N N . ALA A 1 201 ? 15.927 16.268 15.587 1.00 29.14 201 ALA A N 1
ATOM 1514 C CA . ALA A 1 201 ? 15.079 16.207 14.396 1.00 29.14 201 ALA A CA 1
ATOM 1515 C C . ALA A 1 201 ? 14.559 17.619 14.099 1.00 29.14 201 ALA A C 1
ATOM 1517 O O . ALA A 1 201 ? 13.748 18.155 14.859 1.00 29.14 201 ALA A O 1
ATOM 1518 N N . ILE A 1 202 ? 15.019 18.230 13.003 1.00 32.94 202 ILE A N 1
ATOM 1519 C CA . ILE A 1 202 ? 14.469 19.497 12.511 1.00 32.94 202 ILE A CA 1
ATOM 1520 C C . ILE A 1 202 ? 13.984 19.322 11.074 1.00 32.94 202 ILE A C 1
ATOM 1522 O O . ILE A 1 202 ? 14.657 18.768 10.214 1.00 32.94 202 ILE A O 1
ATOM 1526 N N . VAL A 1 203 ? 12.768 19.816 10.886 1.00 34.94 203 VAL A N 1
ATOM 1527 C CA . VAL A 1 203 ? 11.987 19.981 9.661 1.00 34.94 203 VAL A CA 1
ATOM 1528 C C . VAL A 1 203 ? 12.546 21.143 8.828 1.00 34.94 203 VAL A C 1
ATOM 1530 O O . VAL A 1 203 ? 12.798 22.195 9.418 1.00 34.94 203 VAL A O 1
ATOM 1533 N N . PRO A 1 204 ? 12.586 21.075 7.486 1.00 33.75 204 PRO A N 1
ATOM 1534 C CA . PRO A 1 204 ? 12.561 22.270 6.658 1.00 33.75 204 PRO A CA 1
ATOM 1535 C C . PRO A 1 204 ? 11.117 22.621 6.275 1.00 33.75 204 PRO A C 1
ATOM 1537 O O . PRO A 1 204 ? 10.362 21.806 5.750 1.00 33.75 204 PRO A O 1
ATOM 1540 N N . THR A 1 205 ? 10.726 23.859 6.574 1.00 33.78 205 THR A N 1
ATOM 1541 C CA . THR A 1 205 ? 9.502 24.493 6.071 1.00 33.78 205 THR A CA 1
ATOM 1542 C C . THR A 1 205 ? 9.911 25.439 4.955 1.00 33.78 205 THR A C 1
ATOM 1544 O O . THR A 1 205 ? 10.582 26.411 5.273 1.00 33.78 205 THR A O 1
ATOM 1547 N N . GLN A 1 206 ? 9.483 25.201 3.712 1.00 29.08 206 GLN A N 1
ATOM 1548 C CA . GLN A 1 206 ? 9.134 26.250 2.743 1.00 29.08 206 GLN A CA 1
ATOM 1549 C C . GLN A 1 206 ? 8.046 25.730 1.793 1.00 29.08 206 GLN A C 1
ATOM 1551 O O . GLN A 1 206 ? 8.060 24.576 1.372 1.00 29.08 206 GLN A O 1
ATOM 1556 N N . THR A 1 207 ? 7.083 26.602 1.510 1.00 34.69 207 THR A N 1
ATOM 1557 C CA . THR A 1 207 ? 5.968 26.420 0.573 1.00 34.69 207 THR A CA 1
ATOM 1558 C C . THR A 1 207 ? 6.384 26.924 -0.809 1.00 34.69 207 THR A C 1
ATOM 1560 O O . THR A 1 207 ? 6.886 28.045 -0.873 1.00 34.69 207 THR A O 1
ATOM 1563 N N . PRO A 1 208 ? 6.061 26.220 -1.907 1.00 32.16 208 PRO A N 1
ATOM 1564 C CA . PRO A 1 208 ? 5.861 26.872 -3.199 1.00 32.16 208 PRO A CA 1
ATOM 1565 C C . PRO A 1 208 ? 4.374 27.029 -3.529 1.00 32.16 208 PRO A C 1
ATOM 1567 O O . PRO A 1 208 ? 3.529 26.212 -3.155 1.00 32.16 208 PRO A O 1
ATOM 1570 N N . ALA A 1 209 ? 4.079 28.134 -4.208 1.00 29.77 209 ALA A N 1
ATOM 1571 C CA . ALA A 1 209 ? 2.762 28.556 -4.653 1.00 29.77 209 ALA A CA 1
ATOM 1572 C C . ALA A 1 209 ? 2.110 27.569 -5.639 1.00 29.77 209 ALA A C 1
ATOM 1574 O O . ALA A 1 209 ? 2.763 26.770 -6.302 1.00 29.77 209 ALA A O 1
ATOM 1575 N N . ALA A 1 210 ? 0.783 27.639 -5.683 1.00 33.94 210 ALA A N 1
ATOM 1576 C CA . ALA A 1 210 ? -0.109 26.672 -6.297 1.00 33.94 210 ALA A CA 1
ATOM 1577 C C . ALA A 1 210 ? -0.108 26.685 -7.833 1.00 33.94 210 ALA A C 1
ATOM 1579 O O . ALA A 1 210 ? -0.262 27.741 -8.438 1.00 33.94 210 ALA A O 1
ATOM 1580 N N . LEU A 1 211 ? -0.144 25.483 -8.419 1.00 27.41 211 LEU A N 1
ATOM 1581 C CA . LEU A 1 211 ? -0.897 25.176 -9.635 1.00 27.41 211 LEU A CA 1
ATOM 1582 C C . LEU A 1 211 ? -1.772 23.936 -9.367 1.00 27.41 211 LEU A C 1
ATOM 1584 O O . LEU A 1 211 ? -1.322 22.875 -8.948 1.00 27.41 211 LEU A O 1
ATOM 1588 N N . THR A 1 212 ? -3.069 24.172 -9.511 1.00 30.98 212 THR A N 1
ATOM 1589 C CA . THR A 1 212 ? -4.252 23.307 -9.397 1.00 30.98 212 THR A CA 1
ATOM 1590 C C . THR A 1 212 ? -4.135 22.043 -10.263 1.00 30.98 212 THR A C 1
ATOM 1592 O O . THR A 1 212 ? -3.859 22.165 -11.446 1.00 30.98 212 THR A O 1
ATOM 1595 N N . ALA A 1 213 ? -4.330 20.821 -9.757 1.00 26.80 213 ALA A N 1
ATOM 1596 C CA . ALA A 1 213 ? -5.610 20.272 -9.303 1.00 26.80 213 ALA A CA 1
ATOM 1597 C C . ALA A 1 213 ? -5.452 19.335 -8.081 1.00 26.80 213 ALA A C 1
ATOM 1599 O O . ALA A 1 213 ? -4.545 18.515 -8.002 1.00 26.80 213 ALA A O 1
ATOM 1600 N N . ALA A 1 214 ? -6.344 19.468 -7.097 1.00 25.86 214 ALA A N 1
ATOM 1601 C CA . ALA A 1 214 ? -6.263 18.759 -5.820 1.00 25.86 214 ALA A CA 1
ATOM 1602 C C . ALA A 1 214 ? -6.666 17.270 -5.921 1.00 25.86 214 ALA A C 1
ATOM 1604 O O . ALA A 1 214 ? -7.797 16.999 -6.333 1.00 25.86 214 ALA A O 1
ATOM 1605 N N . PRO A 1 215 ? -5.865 16.308 -5.414 1.00 32.97 215 PRO A N 1
ATOM 1606 C CA . PRO A 1 215 ? -6.370 14.979 -5.093 1.00 32.97 215 PRO A CA 1
ATOM 1607 C C . PRO A 1 215 ? -7.186 15.048 -3.789 1.00 32.97 215 PRO A C 1
ATOM 1609 O O . PRO A 1 215 ? -6.788 15.648 -2.785 1.00 32.97 215 PRO A O 1
ATOM 1612 N N . ALA A 1 216 ? -8.378 14.459 -3.805 1.00 32.56 216 ALA A N 1
ATOM 1613 C CA . ALA A 1 216 ? -9.447 14.666 -2.828 1.00 32.56 216 ALA A CA 1
ATOM 1614 C C . ALA A 1 216 ? -9.235 14.052 -1.420 1.00 32.56 216 ALA A C 1
ATOM 1616 O O . ALA A 1 216 ? -10.199 13.979 -0.654 1.00 32.56 216 ALA A O 1
ATOM 1617 N N . ASP A 1 217 ? -8.019 13.653 -1.017 1.00 46.84 217 ASP A N 1
ATOM 1618 C CA . ASP A 1 217 ? -7.842 12.783 0.163 1.00 46.84 217 ASP A CA 1
ATOM 1619 C C . ASP A 1 217 ? -6.857 13.203 1.266 1.00 46.84 217 ASP A C 1
ATOM 1621 O O . ASP A 1 217 ? -6.623 12.443 2.212 1.00 46.84 217 ASP A O 1
ATOM 1625 N N . SER A 1 218 ? -6.418 14.464 1.298 1.00 53.28 218 SER A N 1
ATOM 1626 C CA . SER A 1 218 ? -5.768 15.007 2.505 1.00 53.28 218 SER A CA 1
ATOM 1627 C C . SER A 1 218 ? -6.748 15.089 3.695 1.00 53.28 218 SER A C 1
ATOM 1629 O O . SER A 1 218 ? -7.853 15.639 3.611 1.00 53.28 218 SER A O 1
ATOM 1631 N N . VAL A 1 219 ? -6.368 14.527 4.852 1.00 70.19 219 VAL A N 1
ATOM 1632 C CA . VAL A 1 219 ? -7.1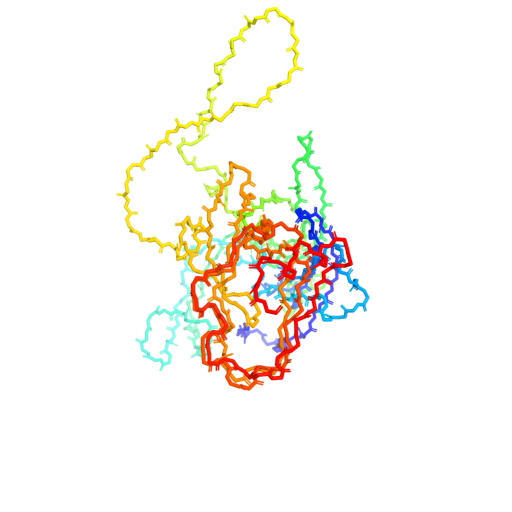74 14.590 6.085 1.00 70.19 219 VAL A CA 1
ATOM 1633 C C . VAL A 1 219 ? -7.154 16.019 6.627 1.00 70.19 219 VAL A C 1
ATOM 1635 O O . VAL A 1 219 ? -6.152 16.468 7.171 1.00 70.19 219 VAL A O 1
ATOM 1638 N N . LYS A 1 220 ? -8.276 16.739 6.522 1.00 83.75 220 LYS A N 1
ATOM 1639 C CA . LYS A 1 220 ? -8.411 18.126 7.006 1.00 83.75 220 LYS A CA 1
ATOM 1640 C C . LYS A 1 220 ? -9.218 18.206 8.302 1.00 83.75 220 LYS A C 1
ATOM 1642 O O . LYS A 1 220 ? -10.180 17.459 8.504 1.00 83.75 220 LYS A O 1
ATOM 1647 N N . LYS A 1 221 ? -8.871 19.149 9.186 1.00 89.12 221 LYS A N 1
ATOM 1648 C CA . LYS A 1 221 ? -9.675 19.472 10.380 1.00 89.12 221 LYS A CA 1
ATOM 1649 C C . LYS A 1 221 ? -11.081 19.899 9.940 1.00 89.12 221 LYS A C 1
ATOM 1651 O O . LYS A 1 221 ? -11.229 20.689 9.020 1.00 89.12 221 LYS A O 1
ATOM 1656 N N . GLY A 1 222 ? -12.117 19.357 10.579 1.00 89.69 222 GLY A N 1
ATOM 1657 C CA . GLY A 1 222 ? -13.516 19.542 10.174 1.00 89.69 222 GLY A CA 1
ATOM 1658 C C . GLY A 1 222 ? -13.986 18.599 9.059 1.00 89.69 222 GLY A C 1
ATOM 1659 O O . GLY A 1 222 ? -15.194 18.465 8.857 1.00 89.69 222 GLY A O 1
ATOM 1660 N N . GLY A 1 223 ? -13.068 17.889 8.396 1.00 87.75 223 GLY A N 1
ATOM 1661 C CA . GLY A 1 223 ? -13.383 16.923 7.350 1.00 87.75 223 GLY A CA 1
ATOM 1662 C C . GLY A 1 223 ? -14.281 15.794 7.856 1.00 87.75 223 GLY A C 1
ATOM 1663 O O . GLY A 1 223 ? -14.079 15.255 8.951 1.00 87.75 223 GLY A O 1
ATOM 1664 N N . LYS A 1 224 ? -15.285 15.439 7.049 1.00 91.38 224 LYS A N 1
ATOM 1665 C CA . LYS A 1 224 ? -16.161 14.287 7.286 1.00 91.38 224 LYS A CA 1
ATOM 1666 C C . LYS A 1 224 ? -15.534 13.046 6.659 1.00 91.38 224 LYS A C 1
ATOM 1668 O O . LYS A 1 224 ? -15.148 13.082 5.498 1.00 91.38 224 LYS A O 1
ATOM 1673 N N . LYS A 1 225 ? -15.482 11.942 7.401 1.00 88.50 225 LYS A N 1
ATOM 1674 C CA . LYS A 1 225 ? -15.017 10.641 6.900 1.00 88.50 225 LYS A CA 1
ATOM 1675 C C . LYS A 1 225 ? -16.036 9.554 7.227 1.00 88.50 225 LYS A C 1
ATOM 1677 O O . LYS A 1 225 ? -16.676 9.588 8.280 1.00 88.50 225 LYS A O 1
ATOM 1682 N N . ILE A 1 226 ? -16.213 8.607 6.312 1.00 89.69 226 ILE A N 1
ATOM 1683 C CA . ILE A 1 226 ? -17.085 7.443 6.490 1.00 89.69 226 ILE A CA 1
ATOM 1684 C C . ILE A 1 226 ? -16.179 6.232 6.679 1.00 89.69 226 ILE A C 1
ATOM 1686 O O . ILE A 1 226 ? -15.334 5.971 5.836 1.00 89.69 226 ILE A O 1
ATOM 1690 N N . ILE A 1 227 ? -16.337 5.521 7.793 1.00 85.94 227 ILE A N 1
ATOM 1691 C CA . ILE A 1 227 ? -15.520 4.352 8.133 1.00 85.94 227 ILE A CA 1
ATOM 1692 C C . ILE A 1 227 ? -16.479 3.258 8.584 1.00 85.94 227 ILE A C 1
ATOM 1694 O O . ILE A 1 227 ? -17.215 3.423 9.566 1.00 85.94 227 ILE A O 1
ATOM 1698 N N . GLY A 1 228 ? -16.525 2.169 7.820 1.00 87.94 228 GLY A N 1
ATOM 1699 C CA . GLY A 1 228 ? -17.535 1.128 7.973 1.00 87.94 228 GLY A CA 1
ATOM 1700 C C . GLY A 1 228 ? -18.958 1.694 7.899 1.00 87.94 228 GLY A C 1
ATOM 1701 O O . GLY A 1 228 ? -19.338 2.413 6.971 1.00 87.94 228 GLY A O 1
ATOM 1702 N N . ASN A 1 229 ? -19.769 1.391 8.912 1.00 91.25 229 ASN A N 1
ATOM 1703 C CA . ASN A 1 229 ? -21.158 1.838 9.006 1.00 91.25 229 ASN A CA 1
ATOM 1704 C C . ASN A 1 229 ? -21.339 3.172 9.757 1.00 91.25 229 ASN A C 1
ATOM 1706 O O . ASN A 1 229 ? -22.463 3.490 10.155 1.00 91.25 229 ASN A O 1
ATOM 1710 N N . ALA A 1 230 ? -20.276 3.957 9.945 1.00 94.12 230 ALA A N 1
ATOM 1711 C CA . ALA A 1 230 ? -20.276 5.172 10.752 1.00 94.12 230 ALA A CA 1
ATOM 1712 C C . ALA A 1 230 ? -19.647 6.370 10.026 1.00 94.12 230 ALA A C 1
ATOM 1714 O O . ALA A 1 230 ? -18.774 6.229 9.175 1.00 94.12 230 ALA A O 1
ATOM 1715 N N . LYS A 1 231 ? -20.103 7.567 10.389 1.00 96.25 231 LYS A N 1
ATOM 1716 C CA . LYS A 1 231 ? -19.602 8.866 9.941 1.00 96.25 231 LYS A CA 1
ATOM 1717 C C . LYS A 1 231 ? -18.848 9.524 11.093 1.00 96.25 231 LYS A C 1
ATOM 1719 O O . LYS A 1 231 ? -19.314 9.495 12.234 1.00 96.25 231 LYS A O 1
ATOM 1724 N N . TYR A 1 232 ? -17.736 10.174 10.787 1.00 97.12 232 TYR A N 1
ATOM 1725 C CA . TYR A 1 232 ? -16.864 10.854 11.740 1.00 97.12 232 TYR A CA 1
ATOM 1726 C C . TYR A 1 232 ? -16.509 12.257 11.245 1.00 97.12 232 TYR A C 1
ATOM 1728 O O . TYR A 1 232 ? -16.468 12.489 10.040 1.00 97.12 232 TYR A O 1
ATOM 1736 N N . ILE A 1 233 ? -16.243 13.184 12.167 1.00 94.25 233 ILE A N 1
ATOM 1737 C CA . ILE A 1 233 ? -15.690 14.514 11.861 1.00 94.25 233 ILE A CA 1
ATOM 1738 C C . ILE A 1 233 ? -14.347 14.665 12.569 1.00 94.25 233 ILE A C 1
ATOM 1740 O O . ILE A 1 233 ? -14.282 14.513 13.796 1.00 94.25 233 ILE A O 1
ATOM 1744 N N . VAL A 1 234 ? -13.302 14.996 11.809 1.00 94.44 234 VAL A N 1
ATOM 1745 C CA . VAL A 1 234 ? -11.947 15.258 12.315 1.00 94.44 234 VAL A CA 1
ATOM 1746 C C . VAL A 1 234 ? -11.957 16.522 13.175 1.00 94.44 234 VAL A C 1
ATOM 1748 O O . VAL A 1 234 ? -12.396 17.581 12.733 1.00 94.44 234 VAL A O 1
ATOM 1751 N N . LYS A 1 235 ? -11.487 16.429 14.421 1.00 94.94 235 LYS A N 1
ATOM 1752 C CA . LYS A 1 235 ? -11.443 17.555 15.371 1.00 94.94 235 LYS A CA 1
ATOM 1753 C C . LYS A 1 235 ? -10.050 18.130 15.536 1.00 94.94 235 LYS A C 1
ATOM 1755 O O . LYS A 1 235 ? -9.898 19.347 15.580 1.00 94.94 235 LYS A O 1
ATOM 1760 N N . THR A 1 236 ? -9.047 17.269 15.631 1.00 92.81 236 THR A N 1
ATOM 1761 C CA . THR A 1 236 ? -7.648 17.677 15.762 1.00 92.81 236 THR A CA 1
ATOM 1762 C C . THR A 1 236 ? -6.776 16.768 14.922 1.00 92.81 236 THR A C 1
ATOM 1764 O O . THR A 1 236 ? -7.072 15.579 14.808 1.00 92.81 236 THR A O 1
ATOM 1767 N N . ILE A 1 237 ? -5.694 17.326 14.396 1.00 86.19 237 ILE A N 1
ATOM 1768 C CA . ILE A 1 237 ? -4.612 16.617 13.717 1.00 86.19 237 ILE A CA 1
ATOM 1769 C C . ILE A 1 237 ? -3.334 17.111 14.392 1.00 86.19 237 ILE A C 1
ATOM 1771 O O . ILE A 1 237 ? -3.159 18.317 14.565 1.00 86.19 237 ILE A O 1
ATOM 1775 N N . LYS A 1 238 ? -2.505 16.194 14.881 1.00 81.75 238 LYS A N 1
ATOM 1776 C CA . LYS A 1 238 ? -1.181 16.491 15.432 1.00 81.75 238 LYS A CA 1
ATOM 1777 C C . LYS A 1 238 ? -0.140 16.400 14.316 1.00 81.75 238 LYS A C 1
ATOM 1779 O O . LYS A 1 238 ? -0.406 15.781 13.290 1.00 81.75 238 LYS A O 1
ATOM 1784 N N . LYS A 1 239 ? 1.058 16.949 14.553 1.00 65.06 239 LYS A N 1
ATOM 1785 C CA . LYS A 1 239 ? 2.182 16.919 13.596 1.00 65.06 239 LYS A CA 1
ATOM 1786 C C . LYS A 1 239 ? 2.514 15.504 13.085 1.00 65.06 239 LYS A C 1
ATOM 1788 O O . LYS A 1 239 ? 2.880 15.352 11.936 1.00 65.06 239 LYS A O 1
ATOM 1793 N N . ASN A 1 240 ? 2.290 14.468 13.898 1.00 60.38 240 ASN A N 1
ATOM 1794 C CA . ASN A 1 240 ? 2.498 13.059 13.533 1.00 60.38 240 ASN A CA 1
ATOM 1795 C C . ASN A 1 240 ? 1.284 12.373 12.859 1.00 60.38 240 ASN A C 1
ATOM 1797 O O . ASN A 1 240 ? 1.179 11.147 12.862 1.00 60.38 240 ASN A O 1
ATOM 1801 N N . GLY A 1 241 ? 0.300 13.135 12.372 1.00 62.62 241 GLY A N 1
ATOM 1802 C CA . GLY A 1 241 ? -0.901 12.615 11.705 1.00 62.62 241 GLY A CA 1
ATOM 1803 C C . GLY A 1 241 ? -1.932 11.950 12.631 1.00 62.62 241 GLY A C 1
ATOM 1804 O O . GLY A 1 241 ? -3.046 11.657 12.203 1.00 62.62 241 GLY A O 1
ATOM 1805 N N . ILE A 1 242 ? -1.618 11.747 13.917 1.00 77.69 242 ILE A N 1
ATOM 1806 C CA . ILE A 1 242 ? -2.562 11.255 14.934 1.00 77.69 242 ILE A CA 1
ATOM 1807 C C . ILE A 1 242 ? -3.518 12.378 15.318 1.00 77.69 242 ILE A C 1
ATOM 1809 O O . ILE A 1 242 ? -3.149 13.549 15.389 1.00 77.69 242 ILE A O 1
ATOM 1813 N N . GLY A 1 243 ? -4.754 12.034 15.659 1.00 91.06 243 GLY A N 1
ATOM 1814 C CA . GLY A 1 243 ? -5.723 13.060 15.991 1.00 91.06 243 GLY A CA 1
ATOM 1815 C C . GLY A 1 243 ? -6.869 12.614 16.867 1.00 91.06 243 GLY A C 1
ATOM 1816 O O . GLY A 1 243 ? -6.845 11.589 17.557 1.00 91.06 243 GLY A O 1
ATOM 1817 N N . THR A 1 244 ? -7.901 13.443 16.849 1.00 96.31 244 THR A N 1
ATOM 1818 C CA . THR A 1 244 ? -9.178 13.119 17.465 1.00 96.31 244 THR A CA 1
ATOM 1819 C C . THR A 1 244 ? -10.297 13.319 16.467 1.00 96.31 244 THR A C 1
ATOM 1821 O O . THR A 1 244 ? -10.246 14.206 15.613 1.00 96.31 244 THR A O 1
ATOM 1824 N N . VAL A 1 245 ? -11.317 12.483 16.587 1.00 97.62 245 VAL A N 1
ATOM 1825 C CA . VAL A 1 245 ? -12.556 12.594 15.829 1.00 97.62 245 VAL A CA 1
ATOM 1826 C C . VAL A 1 245 ? -13.740 12.636 16.778 1.00 97.62 245 VAL A C 1
ATOM 1828 O O . VAL A 1 245 ? -13.697 12.191 17.928 1.00 97.62 245 VAL A O 1
ATOM 1831 N N . SER A 1 246 ? -14.836 13.140 16.245 1.00 97.56 246 SER A N 1
ATOM 1832 C CA . SER A 1 246 ? -16.164 12.998 16.822 1.00 97.56 246 SER A CA 1
ATOM 1833 C C . SER A 1 246 ? -16.981 12.017 15.992 1.00 97.56 246 SER A C 1
ATOM 1835 O O . SER A 1 246 ? -16.847 11.971 14.768 1.00 97.56 246 SER A O 1
ATOM 1837 N N . PHE A 1 247 ? -17.822 11.229 16.650 1.00 98.25 247 PHE A N 1
ATOM 1838 C CA . PHE A 1 247 ? -18.786 10.370 15.980 1.00 98.25 247 PHE A CA 1
ATOM 1839 C C . PHE A 1 247 ? -19.972 11.221 15.509 1.00 98.25 247 PHE A C 1
ATOM 1841 O O . PHE A 1 247 ? -20.670 11.827 16.325 1.00 98.25 247 PHE A O 1
ATOM 1848 N N . ALA A 1 248 ? -20.195 11.263 14.197 1.00 97.50 248 ALA A N 1
ATOM 1849 C CA . ALA A 1 248 ? -21.183 12.124 13.552 1.00 97.50 248 ALA A CA 1
ATOM 1850 C C . ALA A 1 248 ? -22.513 11.422 13.240 1.00 97.50 248 ALA A C 1
ATOM 1852 O O . ALA A 1 248 ? -23.500 12.091 12.947 1.00 97.50 248 ALA A O 1
ATOM 1853 N N . GLY A 1 249 ? -22.554 10.092 13.306 1.00 97.50 249 GLY A N 1
ATOM 1854 C CA . GLY A 1 249 ? -23.770 9.312 13.089 1.00 97.50 249 GLY A CA 1
ATOM 1855 C C . GLY A 1 249 ? -23.536 8.032 12.298 1.00 97.50 249 GLY A C 1
ATOM 1856 O O . GLY A 1 249 ? -22.429 7.793 11.820 1.00 97.50 249 GLY A O 1
ATOM 1857 N N . PRO A 1 250 ? -24.559 7.186 12.127 1.00 95.81 250 PRO A N 1
ATOM 1858 C CA . PRO A 1 250 ? -24.454 6.018 11.268 1.00 95.81 250 PRO A CA 1
ATOM 1859 C C . PRO A 1 250 ? -24.462 6.397 9.778 1.00 95.81 250 PRO A C 1
ATOM 1861 O O . PRO A 1 250 ? -25.024 7.419 9.371 1.00 95.81 250 PRO A O 1
ATOM 1864 N N . LYS A 1 251 ? -23.878 5.536 8.936 1.00 94.00 251 LYS A N 1
ATOM 1865 C CA . LYS A 1 251 ? -23.917 5.650 7.468 1.00 94.00 251 LYS A CA 1
ATOM 1866 C C . LYS A 1 251 ? -25.366 5.634 6.970 1.00 94.00 251 LYS A C 1
ATOM 1868 O O . LYS A 1 251 ? -25.755 6.518 6.210 1.00 94.00 251 LYS A O 1
ATOM 1873 N N . LYS A 1 252 ? -26.164 4.677 7.461 1.00 91.75 252 LYS A N 1
ATOM 1874 C CA . LYS A 1 252 ? -27.595 4.495 7.158 1.00 91.75 252 LYS A CA 1
ATOM 1875 C C . LYS A 1 252 ? -28.423 4.579 8.447 1.00 91.75 252 LYS A C 1
ATOM 1877 O O . LYS A 1 252 ? -28.049 3.982 9.451 1.00 91.75 252 LYS A O 1
ATOM 1882 N N . LYS A 1 253 ? -29.577 5.257 8.431 1.00 92.38 253 LYS A N 1
ATOM 1883 C CA . LYS A 1 253 ? -30.468 5.387 9.613 1.00 92.38 253 LYS A CA 1
ATOM 1884 C C . LYS A 1 253 ? -31.251 4.111 9.958 1.00 92.38 253 LYS A C 1
ATOM 1886 O O . LYS A 1 253 ? -31.866 4.033 11.018 1.00 92.38 253 LYS A O 1
ATOM 1891 N N . THR A 1 254 ? -31.240 3.118 9.071 1.00 93.75 254 THR A N 1
ATOM 1892 C CA . THR A 1 254 ? -31.975 1.852 9.216 1.00 93.75 254 THR A CA 1
ATOM 1893 C C . THR A 1 254 ? -31.237 0.788 10.028 1.00 93.75 254 THR A C 1
ATOM 1895 O O . THR A 1 254 ? -31.797 -0.282 10.266 1.00 93.75 254 THR A O 1
ATOM 1898 N N . ILE A 1 255 ? -30.003 1.059 10.463 1.00 94.44 255 ILE A N 1
ATOM 1899 C CA . ILE A 1 255 ? -29.198 0.089 11.206 1.00 94.44 255 ILE A CA 1
ATOM 1900 C C . ILE A 1 255 ? -29.838 -0.282 12.552 1.00 94.44 255 ILE A C 1
ATOM 1902 O O . ILE A 1 255 ? -30.425 0.554 13.238 1.00 94.44 255 ILE A O 1
ATOM 1906 N N . LYS A 1 256 ? -29.681 -1.549 12.953 1.00 97.25 256 LYS A N 1
ATOM 1907 C CA . LYS A 1 256 ? -30.206 -2.068 14.227 1.00 97.25 256 LYS A CA 1
ATOM 1908 C C . LYS A 1 256 ? -29.191 -1.980 15.370 1.00 97.25 256 LYS A C 1
ATOM 1910 O O . LYS A 1 256 ? -29.589 -1.849 16.525 1.00 97.25 256 LYS A O 1
ATOM 1915 N N . LYS A 1 257 ? -27.892 -2.060 15.074 1.00 97.00 257 LYS A N 1
ATOM 1916 C CA . LYS A 1 257 ? -26.805 -2.036 16.063 1.00 97.00 257 LYS A CA 1
ATOM 1917 C C . LYS A 1 257 ? -25.612 -1.253 15.518 1.00 97.00 257 LYS A C 1
ATOM 1919 O O . LYS A 1 257 ? -25.362 -1.292 14.316 1.00 97.00 257 LYS A O 1
ATOM 1924 N N . ILE A 1 258 ? -24.871 -0.581 16.395 1.00 97.50 258 ILE A N 1
ATOM 1925 C CA . ILE A 1 258 ? -23.606 0.078 16.047 1.00 97.50 258 ILE A CA 1
ATOM 1926 C C . ILE A 1 258 ? -22.619 0.035 17.206 1.00 97.50 258 ILE A C 1
ATOM 1928 O O . ILE A 1 258 ? -23.015 0.083 18.373 1.00 97.50 258 ILE A O 1
ATOM 1932 N N . THR A 1 259 ? -21.335 -0.019 16.867 1.00 97.19 259 THR A N 1
ATOM 1933 C CA . THR A 1 259 ? -20.236 0.063 17.826 1.00 97.19 259 THR A CA 1
ATOM 1934 C C . THR A 1 259 ? -19.437 1.333 17.568 1.00 97.19 259 THR A C 1
ATOM 1936 O O . THR A 1 259 ? -19.010 1.579 16.446 1.00 97.19 259 THR A O 1
ATOM 1939 N N . ILE A 1 260 ? -19.223 2.127 18.613 1.00 97.31 260 ILE A N 1
ATOM 1940 C CA . ILE A 1 260 ? -18.327 3.282 18.619 1.00 97.31 260 ILE A CA 1
ATOM 1941 C C . ILE A 1 260 ? -17.003 2.809 19.237 1.00 97.31 260 ILE A C 1
ATOM 1943 O O . ILE A 1 260 ? -16.953 2.616 20.459 1.00 97.31 260 ILE A O 1
ATOM 1947 N N . PRO A 1 261 ? -15.954 2.551 18.434 1.00 96.56 261 PRO A N 1
ATOM 1948 C CA . PRO A 1 261 ? -14.680 2.041 18.936 1.00 96.56 261 PRO A CA 1
ATOM 1949 C C . PRO A 1 261 ? -13.949 3.100 19.772 1.00 96.56 261 PRO A C 1
ATOM 1951 O O . PRO A 1 261 ? -14.413 4.226 19.907 1.00 96.56 261 PRO A O 1
ATOM 1954 N N . ASN A 1 262 ? -12.796 2.766 20.356 1.00 93.50 262 ASN A N 1
ATOM 1955 C CA . ASN A 1 262 ? -11.994 3.762 21.080 1.00 93.50 262 ASN A CA 1
ATOM 1956 C C . ASN A 1 262 ? -11.255 4.740 20.163 1.00 93.50 262 ASN A C 1
ATOM 1958 O O . ASN A 1 262 ? -11.051 5.908 20.503 1.00 93.50 262 ASN A O 1
ATOM 1962 N N . ALA A 1 263 ? -10.886 4.265 18.983 1.00 93.81 263 ALA A N 1
ATOM 1963 C CA . ALA A 1 263 ? -10.300 5.054 17.924 1.00 93.81 263 ALA A CA 1
ATOM 1964 C C . ALA A 1 263 ? -10.694 4.451 16.574 1.00 93.81 263 ALA A C 1
ATOM 1966 O O . ALA A 1 263 ? -11.090 3.287 16.509 1.00 93.81 263 ALA A O 1
ATOM 1967 N N . VAL A 1 264 ? -10.551 5.244 15.520 1.00 90.94 264 VAL A N 1
ATOM 1968 C CA . VAL A 1 264 ? -10.639 4.806 14.123 1.00 90.94 264 VAL A CA 1
ATOM 1969 C C . VAL A 1 264 ? -9.334 5.130 13.409 1.00 90.94 264 VAL A C 1
ATOM 1971 O O . VAL A 1 264 ? -8.618 6.038 13.837 1.00 90.94 264 VAL A O 1
ATOM 1974 N N . LYS A 1 265 ? -9.017 4.394 12.344 1.00 84.88 265 LYS A N 1
ATOM 1975 C CA . LYS A 1 265 ? -7.909 4.729 11.446 1.00 84.88 265 LYS A CA 1
ATOM 1976 C C . LYS A 1 265 ? -8.465 5.574 10.288 1.00 84.88 265 LYS A C 1
ATOM 1978 O O . LYS A 1 265 ? -9.452 5.175 9.677 1.00 84.88 265 LYS A O 1
ATOM 1983 N N . ILE A 1 266 ? -7.883 6.745 10.031 1.00 80.06 266 ILE A N 1
ATOM 1984 C CA . ILE A 1 266 ? -8.127 7.557 8.824 1.00 80.06 266 ILE A CA 1
ATOM 1985 C C . ILE A 1 266 ? -6.774 7.671 8.135 1.00 80.06 266 ILE A C 1
ATOM 1987 O O . ILE A 1 266 ? -5.837 8.163 8.764 1.00 80.06 266 ILE A O 1
ATOM 1991 N N . ASN A 1 267 ? -6.675 7.178 6.900 1.00 74.06 267 ASN A N 1
ATOM 1992 C CA . ASN A 1 267 ? -5.423 7.091 6.141 1.00 74.06 267 ASN A CA 1
ATOM 1993 C C . ASN A 1 267 ? -4.301 6.461 6.997 1.00 74.06 267 ASN A C 1
ATOM 1995 O O . ASN A 1 267 ? -3.261 7.062 7.240 1.00 74.06 267 ASN A O 1
ATOM 1999 N N . GLY A 1 268 ? -4.585 5.308 7.617 1.00 69.56 268 GLY A N 1
ATOM 2000 C CA . GLY A 1 268 ? -3.646 4.593 8.495 1.00 69.56 268 GLY A CA 1
ATOM 2001 C C . GLY A 1 268 ? -3.385 5.226 9.874 1.00 69.56 268 GLY A C 1
ATOM 2002 O O . GLY A 1 268 ? -3.042 4.512 10.817 1.00 69.56 268 GLY A O 1
ATOM 2003 N N . LYS A 1 269 ? -3.617 6.531 10.066 1.00 78.69 269 LYS A N 1
ATOM 2004 C CA . LYS A 1 269 ? -3.336 7.220 11.334 1.00 78.69 269 LYS A CA 1
ATOM 2005 C C . LYS A 1 269 ? -4.495 7.105 12.323 1.00 78.69 269 LYS A C 1
ATOM 2007 O O . LYS A 1 269 ? -5.675 7.119 11.970 1.00 78.69 269 LYS A O 1
ATOM 2012 N N . LYS A 1 270 ? -4.157 6.980 13.608 1.00 84.75 270 LYS A N 1
ATOM 2013 C CA . LYS A 1 270 ? -5.120 6.727 14.690 1.00 84.75 270 LYS A CA 1
ATOM 2014 C C . LYS A 1 270 ? -5.807 8.017 15.141 1.00 84.75 270 LYS A C 1
ATOM 2016 O O . LYS A 1 270 ? -5.162 8.942 15.627 1.00 84.75 270 LYS A O 1
ATOM 2021 N N . PHE A 1 271 ? -7.136 8.038 15.102 1.00 93.06 271 PHE A N 1
ATOM 2022 C CA . PHE A 1 271 ? -7.954 9.128 15.627 1.00 93.06 271 PHE A CA 1
ATOM 2023 C C . PHE A 1 271 ? -8.799 8.648 16.803 1.00 93.06 271 PHE A C 1
ATOM 2025 O O . PHE A 1 271 ? -9.729 7.856 16.639 1.00 93.06 271 PHE A O 1
ATOM 2032 N N . LYS A 1 272 ? -8.492 9.133 18.013 1.00 96.38 272 LYS A N 1
ATOM 2033 C CA . LYS A 1 272 ? -9.280 8.811 19.216 1.00 96.38 272 LYS A CA 1
ATOM 2034 C C . LYS A 1 272 ? -10.668 9.442 19.112 1.00 96.38 272 LYS A C 1
ATOM 2036 O O . LYS A 1 272 ? -10.791 10.610 18.744 1.00 96.38 272 LYS A O 1
ATOM 2041 N N . ILE A 1 273 ? -11.703 8.699 19.491 1.00 97.38 273 ILE A N 1
ATOM 2042 C CA . ILE A 1 273 ? -13.070 9.228 19.519 1.00 97.38 273 ILE A CA 1
ATOM 2043 C C . ILE A 1 273 ? -13.292 9.956 20.845 1.00 97.38 273 ILE A C 1
ATOM 2045 O O . ILE A 1 273 ? -13.218 9.352 21.918 1.00 97.38 273 ILE A O 1
ATOM 2049 N N . THR A 1 274 ? -13.550 11.262 20.771 1.00 97.56 274 THR A N 1
ATOM 2050 C CA . THR A 1 274 ? -13.634 12.137 21.954 1.00 97.56 274 THR A CA 1
ATOM 2051 C C . THR A 1 274 ? -14.990 12.808 22.143 1.00 97.56 274 THR A C 1
ATOM 2053 O O . THR A 1 274 ? -15.244 13.385 23.201 1.00 97.56 274 THR A O 1
ATOM 2056 N N . ALA A 1 275 ? -15.892 12.718 21.166 1.00 97.81 275 ALA A N 1
ATOM 2057 C CA . ALA A 1 275 ? -17.225 13.306 21.261 1.00 97.81 275 ALA A CA 1
ATOM 2058 C C . ALA A 1 275 ? -18.255 12.573 20.395 1.00 97.81 275 ALA A C 1
ATOM 2060 O O . ALA A 1 275 ? -17.905 11.925 19.407 1.00 97.81 275 ALA A O 1
ATOM 2061 N N . ILE A 1 276 ? -19.527 12.736 20.753 1.00 97.94 276 ILE A N 1
ATOM 2062 C CA . ILE A 1 276 ? -20.685 12.421 19.910 1.00 97.94 276 ILE A CA 1
ATOM 2063 C C . ILE A 1 276 ? -21.287 13.746 19.439 1.00 97.94 276 ILE A C 1
ATOM 2065 O O . ILE A 1 276 ? -21.568 14.621 20.259 1.00 97.94 276 ILE A O 1
ATOM 2069 N N . GLU A 1 277 ? -21.484 13.911 18.135 1.00 98.12 277 GLU A N 1
ATOM 2070 C CA . GLU A 1 277 ? -21.983 15.160 17.555 1.00 98.12 277 GLU A CA 1
ATOM 2071 C C . GLU A 1 277 ? -23.460 15.434 17.856 1.00 98.12 277 GLU A C 1
ATOM 2073 O O . GLU A 1 277 ? -24.236 14.560 18.260 1.00 98.12 277 GLU A O 1
ATOM 2078 N N . LYS A 1 278 ? -23.870 16.689 17.629 1.00 97.38 278 LYS A N 1
ATOM 2079 C CA . LYS A 1 278 ? -25.287 17.077 17.668 1.00 97.38 278 LYS A CA 1
ATOM 2080 C C . LYS A 1 278 ? -26.059 16.219 16.663 1.00 97.38 278 LYS A C 1
ATOM 2082 O O . LYS A 1 278 ? -25.608 16.034 15.538 1.00 97.38 278 LYS A O 1
ATOM 2087 N N . LYS A 1 279 ? -27.234 15.720 17.058 1.00 96.56 279 LYS A N 1
ATOM 2088 C CA . LYS A 1 279 ? -28.110 14.902 16.195 1.00 96.56 279 LYS A CA 1
ATOM 2089 C C . LYS A 1 279 ? -27.469 13.617 15.616 1.00 96.56 279 LYS A C 1
ATOM 2091 O O . LYS A 1 279 ? -28.008 13.078 14.653 1.00 96.56 279 LYS A O 1
ATOM 2096 N N . ALA A 1 280 ? -26.384 13.086 16.194 1.00 97.25 280 ALA A N 1
ATOM 2097 C CA . ALA A 1 280 ? -25.661 11.936 15.629 1.00 97.25 280 ALA A CA 1
ATOM 2098 C C . ALA A 1 280 ? -26.539 10.693 15.354 1.00 97.25 280 ALA A C 1
ATOM 2100 O O . ALA A 1 280 ? -26.376 10.021 14.342 1.00 97.25 280 ALA A O 1
ATOM 2101 N N . PHE A 1 281 ? -27.512 10.406 16.214 1.00 97.56 281 PHE A N 1
ATOM 2102 C CA . PHE A 1 281 ? -28.493 9.324 16.067 1.00 97.56 281 PHE A CA 1
ATOM 2103 C C . PHE A 1 281 ? -29.922 9.841 15.851 1.00 97.56 281 PHE A C 1
ATOM 2105 O O . PHE A 1 281 ? -30.894 9.128 16.100 1.00 97.56 281 PHE A O 1
ATOM 2112 N N . TYR A 1 282 ? -30.080 11.075 15.370 1.00 96.31 282 TYR A N 1
ATOM 2113 C CA . TYR A 1 282 ? -31.392 11.698 15.229 1.00 96.31 282 TYR A CA 1
ATOM 2114 C C . TYR A 1 282 ? -32.315 10.905 14.290 1.00 96.31 282 TYR A C 1
ATOM 2116 O O . TYR A 1 282 ? -31.953 10.600 13.147 1.00 96.31 282 TYR A O 1
ATOM 2124 N N . ASN A 1 283 ? -33.515 10.581 14.779 1.00 96.19 283 ASN A N 1
ATOM 2125 C CA . ASN A 1 283 ? -34.527 9.771 14.091 1.00 96.19 283 ASN A CA 1
ATOM 2126 C C . ASN A 1 283 ? -34.041 8.379 13.635 1.00 96.19 283 ASN A C 1
ATOM 2128 O O . ASN A 1 283 ? -34.584 7.809 12.686 1.00 96.19 283 ASN A O 1
ATOM 2132 N N . CYS A 1 284 ? -33.036 7.793 14.295 1.00 96.12 284 CYS A N 1
ATOM 2133 C CA . CYS A 1 284 ? -32.629 6.405 14.046 1.00 96.12 284 CYS A CA 1
ATOM 2134 C C . CYS A 1 284 ? -33.615 5.419 14.708 1.00 96.12 284 CYS A C 1
ATOM 2136 O O . CYS A 1 284 ? -33.263 4.703 15.642 1.00 96.12 284 CYS A O 1
ATOM 2138 N N . LYS A 1 285 ? -34.870 5.383 14.231 1.00 95.50 285 LYS A N 1
ATOM 2139 C CA . LYS A 1 285 ? -35.990 4.632 14.840 1.00 95.50 285 LYS A CA 1
ATOM 2140 C C . LYS A 1 285 ? -35.755 3.115 14.930 1.00 95.50 285 LYS A C 1
ATOM 2142 O O . LYS A 1 285 ? -36.236 2.477 15.859 1.00 95.50 285 LYS A O 1
ATOM 2147 N N . LYS A 1 286 ? -35.005 2.538 13.978 1.00 95.69 286 LYS A N 1
ATOM 2148 C CA . LYS A 1 286 ? -34.692 1.092 13.925 1.00 95.69 286 LYS A CA 1
ATOM 2149 C C . LYS A 1 286 ? -33.505 0.689 14.815 1.00 95.69 286 LYS A C 1
ATOM 2151 O O . LYS A 1 286 ? -33.250 -0.507 14.973 1.00 95.69 286 LYS A O 1
ATOM 2156 N N . LEU A 1 287 ? -32.792 1.658 15.395 1.00 97.19 287 LEU A N 1
ATOM 2157 C CA . LEU A 1 287 ? -31.614 1.414 16.221 1.00 97.19 287 LEU A CA 1
ATOM 2158 C C . LEU A 1 287 ? -32.027 0.824 17.574 1.00 97.19 287 LEU A C 1
ATOM 2160 O O . LEU A 1 287 ? -32.755 1.448 18.340 1.00 97.19 287 LEU A O 1
ATOM 2164 N N . LYS A 1 288 ? -31.536 -0.384 17.864 1.00 97.38 288 LYS A N 1
ATOM 2165 C CA . LYS A 1 288 ? -31.806 -1.134 19.098 1.00 97.38 288 LYS A CA 1
ATOM 2166 C C . LYS A 1 288 ? -30.636 -1.102 20.077 1.00 97.38 288 LYS A C 1
ATOM 2168 O O . LYS A 1 288 ? -30.842 -1.228 21.282 1.00 97.38 288 LYS A O 1
ATOM 2173 N N . THR A 1 289 ? -29.396 -0.988 19.597 1.00 97.75 289 THR A N 1
ATOM 2174 C CA . THR A 1 289 ? -28.215 -1.029 20.476 1.00 97.75 289 THR A CA 1
ATOM 2175 C C . THR A 1 289 ? -27.083 -0.136 19.983 1.00 97.75 289 THR A C 1
ATOM 2177 O O . THR A 1 289 ? -26.679 -0.227 18.824 1.00 97.75 289 THR A O 1
ATOM 2180 N N . VAL A 1 290 ? -26.511 0.657 20.890 1.00 97.88 290 VAL A N 1
ATOM 2181 C CA . VAL A 1 290 ? -25.233 1.353 20.690 1.00 97.88 290 VAL A CA 1
ATOM 2182 C C . VAL A 1 290 ? -24.229 0.821 21.704 1.00 97.88 290 VAL A C 1
ATOM 2184 O O . VAL A 1 290 ? -24.434 0.928 22.912 1.00 97.88 290 VAL A O 1
ATOM 2187 N N . THR A 1 291 ? -23.132 0.253 21.213 1.00 97.56 291 THR A N 1
ATOM 2188 C CA . THR A 1 291 ? -22.016 -0.197 22.048 1.00 97.56 291 THR A CA 1
ATOM 2189 C C . THR A 1 291 ? -20.895 0.823 21.985 1.00 97.56 291 THR A C 1
ATOM 2191 O O . THR A 1 291 ? -20.320 1.055 20.929 1.00 97.56 291 THR A O 1
ATOM 2194 N N . ILE A 1 292 ? -20.554 1.430 23.112 1.00 97.75 292 ILE A N 1
ATOM 2195 C CA . ILE A 1 292 ? -19.483 2.415 23.221 1.00 97.75 292 ILE A CA 1
ATOM 2196 C C . ILE A 1 292 ? -18.274 1.717 23.833 1.00 97.75 292 ILE A C 1
ATOM 2198 O O . ILE A 1 292 ? -18.311 1.294 24.984 1.00 97.75 292 ILE A O 1
ATOM 2202 N N . LYS A 1 293 ? -17.202 1.587 23.048 1.00 96.56 293 LYS A N 1
ATOM 2203 C CA . LYS A 1 293 ? -15.884 1.121 23.504 1.00 96.56 293 LYS A CA 1
ATOM 2204 C C . LYS A 1 293 ? -14.924 2.285 23.776 1.00 96.56 293 LYS A C 1
ATOM 2206 O O . LYS A 1 293 ? -13.924 2.092 24.460 1.00 96.56 293 LYS A O 1
ATOM 2211 N N . ALA A 1 294 ? -15.208 3.484 23.259 1.00 94.94 294 ALA A N 1
ATOM 2212 C CA . ALA A 1 294 ? -14.422 4.676 23.566 1.00 94.94 294 ALA A CA 1
ATOM 2213 C C . ALA A 1 294 ? -14.396 4.986 25.053 1.00 94.94 294 ALA A C 1
ATOM 2215 O O . ALA A 1 294 ? -15.421 4.918 25.718 1.00 94.94 294 ALA A O 1
ATOM 2216 N N . VAL A 1 295 ? -13.218 5.360 25.553 1.00 95.69 295 VAL A N 1
ATOM 2217 C CA . VAL A 1 295 ? -13.025 5.720 26.967 1.00 95.69 295 VAL A CA 1
ATOM 2218 C C . VAL A 1 295 ? -12.773 7.215 27.176 1.00 95.69 295 VAL A C 1
ATOM 2220 O O . VAL A 1 295 ? -12.738 7.676 28.315 1.00 95.69 295 VAL A O 1
ATOM 2223 N N . ASN A 1 296 ? -12.663 7.988 26.089 1.00 91.69 296 ASN A N 1
ATOM 2224 C CA . ASN A 1 296 ? -12.309 9.411 26.108 1.00 91.69 296 ASN A CA 1
ATOM 2225 C C . ASN A 1 296 ? -13.423 10.344 25.599 1.00 91.69 296 ASN A C 1
ATOM 2227 O O . ASN A 1 296 ? -13.136 11.481 25.231 1.00 91.69 296 ASN A O 1
ATOM 2231 N N . ILE A 1 297 ? -14.684 9.896 25.571 1.00 96.19 297 ILE A N 1
ATOM 2232 C CA . ILE A 1 297 ? -15.823 10.760 25.233 1.00 96.19 297 ILE A CA 1
ATOM 2233 C C . ILE A 1 297 ? -16.000 11.823 26.322 1.00 96.19 297 ILE A C 1
ATOM 2235 O O . ILE A 1 297 ? -16.279 11.496 27.474 1.00 96.19 297 ILE A O 1
ATOM 2239 N N . LYS A 1 298 ? -15.846 13.092 25.935 1.00 94.62 298 LYS A N 1
ATOM 2240 C CA . LYS A 1 298 ? -15.979 14.270 26.805 1.00 94.62 298 LYS A CA 1
ATOM 2241 C C . LYS A 1 298 ? -17.315 14.990 26.629 1.00 94.62 298 LYS A C 1
ATOM 2243 O O . LYS A 1 298 ? -17.751 15.698 27.527 1.00 94.62 298 LYS A O 1
ATOM 2248 N N . LYS A 1 299 ? -17.958 14.841 25.466 1.00 95.62 299 LYS A N 1
ATOM 2249 C CA . LYS A 1 299 ? -19.173 15.584 25.112 1.00 95.62 299 LYS A CA 1
ATOM 2250 C C . LYS A 1 299 ? -20.130 14.745 24.276 1.00 95.62 299 LYS A C 1
ATOM 2252 O O . LYS A 1 299 ? -19.708 14.073 23.335 1.00 95.62 299 LYS A O 1
ATOM 2257 N N . VAL A 1 300 ? -21.417 14.858 24.589 1.00 97.25 300 VAL A N 1
ATOM 2258 C CA . VAL A 1 300 ? -22.525 14.372 23.760 1.00 97.25 300 VAL A CA 1
ATOM 2259 C C . VAL A 1 300 ? -23.321 15.582 23.282 1.00 97.25 300 VAL A C 1
ATOM 2261 O O . VAL A 1 300 ? -23.708 16.443 24.071 1.00 97.25 300 VAL A O 1
ATOM 2264 N N . GLY A 1 301 ? -23.503 15.700 21.970 1.00 96.25 301 GLY A N 1
ATOM 2265 C CA . GLY A 1 301 ? -24.170 16.837 21.356 1.00 96.25 301 GLY A CA 1
ATOM 2266 C C . GLY A 1 301 ? -25.669 16.892 21.656 1.00 96.25 301 GLY A C 1
ATOM 2267 O O . GLY A 1 301 ? -26.334 15.873 21.846 1.00 96.25 301 GLY A O 1
ATOM 2268 N N . LYS A 1 302 ? -26.230 18.108 21.632 1.00 95.94 302 LYS A N 1
ATOM 2269 C CA . LYS A 1 302 ? -27.674 18.338 21.790 1.00 95.94 302 LYS A CA 1
ATOM 2270 C C . LYS A 1 302 ? -28.458 17.476 20.795 1.00 95.94 302 LYS A C 1
ATOM 2272 O O . LYS A 1 302 ? -28.110 17.406 19.612 1.00 95.94 302 LYS A O 1
ATOM 2277 N N . ASN A 1 303 ? -29.525 16.841 21.278 1.00 95.38 303 ASN A N 1
ATOM 2278 C CA . ASN A 1 303 ? -30.408 15.975 20.494 1.00 95.38 303 ASN A CA 1
ATOM 2279 C C . ASN A 1 303 ? -29.706 14.787 19.814 1.00 95.38 303 ASN A C 1
ATOM 2281 O O . ASN A 1 303 ? -30.257 14.252 18.853 1.00 95.38 303 ASN A O 1
ATOM 2285 N N . ALA A 1 304 ? -28.521 14.364 20.281 1.00 96.56 304 ALA A N 1
ATOM 2286 C CA . ALA A 1 304 ? -27.797 13.240 19.687 1.00 96.56 304 ALA A CA 1
ATOM 2287 C C . ALA A 1 304 ? -28.678 11.992 19.548 1.00 96.56 304 ALA A C 1
ATOM 2289 O O . ALA A 1 304 ? -28.622 11.356 18.509 1.00 96.56 304 ALA A O 1
ATOM 2290 N N . PHE A 1 305 ? -29.545 11.703 20.521 1.00 95.88 305 PHE A N 1
ATOM 2291 C CA . PHE A 1 305 ? -30.417 10.520 20.527 1.00 95.88 305 PHE A CA 1
ATOM 2292 C C . PHE A 1 305 ? -31.913 10.831 20.337 1.00 95.88 305 PHE A C 1
ATOM 2294 O O . PHE A 1 305 ? -32.754 9.946 20.497 1.00 95.88 305 PHE A O 1
ATOM 2301 N N . LYS A 1 306 ? -32.284 12.069 19.983 1.00 95.06 306 LYS A N 1
ATOM 2302 C CA . LYS A 1 306 ? -33.703 12.442 19.833 1.00 95.06 306 LYS A CA 1
ATOM 2303 C C . LYS A 1 306 ? -34.343 11.665 18.670 1.00 95.06 306 LYS A C 1
ATOM 2305 O O . LYS A 1 306 ? -33.783 11.611 17.577 1.00 95.06 306 LYS A O 1
ATOM 2310 N N . GLY A 1 307 ? -35.512 11.069 18.911 1.00 94.50 307 GLY A N 1
ATOM 2311 C CA . GLY A 1 307 ? -36.234 10.254 17.922 1.00 94.50 307 GLY A CA 1
ATOM 2312 C C . GLY A 1 307 ? -35.671 8.840 17.719 1.00 94.50 307 GLY A C 1
ATOM 2313 O O . GLY A 1 307 ? -36.019 8.178 16.740 1.00 94.50 307 GLY A O 1
ATOM 2314 N N . THR A 1 308 ? -34.783 8.378 18.606 1.00 95.81 308 THR A N 1
ATOM 2315 C CA . THR A 1 308 ? -34.443 6.949 18.719 1.00 95.81 308 THR A CA 1
ATOM 2316 C C . THR A 1 308 ? -35.504 6.196 19.529 1.00 95.81 308 THR A C 1
ATOM 2318 O O . THR A 1 308 ? -36.355 6.813 20.167 1.00 95.81 308 THR A O 1
ATOM 2321 N N . SER A 1 309 ? -35.495 4.860 19.465 1.00 92.69 309 SER A N 1
ATOM 2322 C CA . SER A 1 309 ? -36.435 4.024 20.225 1.00 92.69 309 SER A CA 1
ATOM 2323 C C . SER A 1 309 ? -36.271 4.223 21.736 1.00 92.69 309 SER A C 1
ATOM 2325 O O . SER A 1 309 ? -35.148 4.227 22.234 1.00 92.69 309 SER A O 1
ATOM 2327 N N . SER A 1 310 ? -37.381 4.278 22.477 1.00 89.94 310 SER A N 1
ATOM 2328 C CA . SER A 1 310 ? -37.378 4.274 23.950 1.00 89.94 310 SER A CA 1
ATOM 2329 C C . SER A 1 310 ? -36.732 3.018 24.549 1.00 89.94 310 SER A C 1
ATOM 2331 O O . SER A 1 310 ? -36.243 3.050 25.671 1.00 89.94 310 SER A O 1
ATOM 2333 N N . LYS A 1 311 ? -36.667 1.916 23.787 1.00 93.19 311 LYS A N 1
ATOM 2334 C CA . LYS A 1 311 ? -36.024 0.650 24.180 1.00 93.19 311 LYS A CA 1
ATOM 2335 C C . LYS A 1 311 ? -34.539 0.579 23.781 1.00 93.19 311 LYS A C 1
ATOM 2337 O O . LYS A 1 311 ? -33.961 -0.512 23.762 1.00 93.19 311 LYS A O 1
ATOM 2342 N N . LEU A 1 312 ? -33.922 1.700 23.391 1.00 95.38 312 LEU A N 1
ATOM 2343 C CA . LEU A 1 312 ? -32.524 1.740 22.964 1.00 95.38 312 LEU A CA 1
ATOM 2344 C C . LEU A 1 312 ? -31.590 1.301 24.099 1.00 95.38 312 LEU A C 1
ATOM 2346 O O . LEU A 1 312 ? -31.558 1.904 25.166 1.00 95.38 312 LEU A O 1
ATOM 2350 N N . LYS A 1 313 ? -30.763 0.285 23.838 1.00 96.06 313 LYS A N 1
ATOM 2351 C CA . LYS A 1 313 ? -29.749 -0.183 24.791 1.00 96.06 313 LYS A CA 1
ATOM 2352 C C . LYS A 1 313 ? -28.409 0.506 24.536 1.00 96.06 313 LYS A C 1
ATOM 2354 O O . LYS A 1 313 ? -27.806 0.303 23.478 1.00 96.06 313 LYS A O 1
ATOM 2359 N N . LEU A 1 314 ? -27.913 1.262 25.516 1.00 96.31 314 LEU A N 1
ATOM 2360 C CA . LEU A 1 314 ? -26.546 1.789 25.523 1.00 96.31 314 LEU A CA 1
ATOM 2361 C C . LEU A 1 314 ? -25.638 0.873 26.350 1.00 96.31 314 LEU A C 1
ATOM 2363 O O . LEU A 1 314 ? -25.904 0.608 27.520 1.00 96.31 314 LEU A O 1
ATOM 2367 N N . LYS A 1 315 ? -24.555 0.385 25.743 1.00 96.19 315 LYS A N 1
ATOM 2368 C CA . LYS A 1 315 ? -23.522 -0.400 26.432 1.00 96.19 315 LYS A CA 1
ATOM 2369 C C . LYS A 1 315 ? -22.265 0.447 26.577 1.00 96.19 315 LYS A C 1
ATOM 2371 O O . LYS A 1 315 ? -21.745 0.930 25.575 1.00 96.19 315 LYS A O 1
ATOM 2376 N N . PHE A 1 316 ? -21.770 0.604 27.802 1.00 96.12 316 PHE A N 1
ATOM 2377 C CA . PHE A 1 316 ? -20.570 1.391 28.108 1.00 96.12 316 PHE A CA 1
ATOM 2378 C C . PHE A 1 316 ? -19.405 0.494 28.559 1.00 96.12 316 PHE A C 1
ATOM 2380 O O . PHE A 1 316 ? -19.652 -0.599 29.080 1.00 96.12 316 PHE A O 1
ATOM 2387 N N . PRO A 1 317 ? -18.141 0.948 28.441 1.00 94.12 317 PRO A N 1
ATOM 2388 C CA . PRO A 1 317 ? -17.002 0.231 29.009 1.00 94.12 317 PRO A CA 1
ATOM 2389 C C . PRO A 1 317 ? -17.157 0.128 30.531 1.00 94.12 317 PRO A C 1
ATOM 2391 O O . PRO A 1 317 ? -17.540 1.115 31.163 1.00 94.12 317 PRO A O 1
ATOM 2394 N N . LYS A 1 318 ? -16.806 -1.020 31.137 1.00 92.69 318 LYS A N 1
ATOM 2395 C CA . LYS A 1 318 ? -16.929 -1.247 32.596 1.00 92.69 318 LYS A CA 1
ATOM 2396 C C . LYS A 1 318 ? -16.341 -0.080 33.408 1.00 92.69 318 LYS A C 1
ATOM 2398 O O . LYS A 1 318 ? -17.037 0.521 34.218 1.00 92.69 318 LYS A O 1
ATOM 2403 N N . LYS A 1 319 ? -15.118 0.345 33.061 1.00 93.50 319 LYS A N 1
ATOM 2404 C CA . LYS A 1 319 ? -14.383 1.456 33.702 1.00 93.50 319 LYS A CA 1
ATOM 2405 C C . LYS A 1 319 ? -15.017 2.851 33.521 1.00 93.50 319 LYS A C 1
ATOM 2407 O O . LYS A 1 319 ? -14.576 3.806 34.148 1.00 93.50 319 LYS A O 1
ATOM 2412 N N . LYS A 1 320 ? -16.010 3.011 32.637 1.00 94.69 320 LYS A N 1
ATOM 2413 C CA . LYS A 1 320 ? -16.663 4.299 32.327 1.00 94.69 320 LYS A CA 1
ATOM 2414 C C . LYS A 1 320 ? -18.177 4.289 32.552 1.00 94.69 320 LYS A C 1
ATOM 2416 O O . LYS A 1 320 ? -18.807 5.309 32.289 1.00 94.69 320 LYS A O 1
ATOM 2421 N N . GLN A 1 321 ? -18.762 3.206 33.080 1.00 91.12 321 GLN A N 1
ATOM 2422 C CA . GLN A 1 321 ? -20.217 3.088 33.265 1.00 91.12 321 GLN A CA 1
ATOM 2423 C C . GLN A 1 321 ? -20.831 4.279 34.018 1.00 91.12 321 GLN A C 1
ATOM 2425 O O . GLN A 1 321 ? -21.720 4.932 33.479 1.00 91.12 321 GLN A O 1
ATOM 2430 N N . LYS A 1 322 ? -20.351 4.591 35.232 1.00 91.69 322 LYS A N 1
ATOM 2431 C CA . LYS A 1 322 ? -20.912 5.671 36.071 1.00 91.69 322 LYS A CA 1
ATOM 2432 C C . LYS A 1 322 ? -20.795 7.041 35.393 1.00 91.69 322 LYS A C 1
ATOM 2434 O O . LYS A 1 322 ? -21.774 7.778 35.303 1.00 91.69 322 LYS A O 1
ATOM 2439 N N . ALA A 1 323 ? -19.616 7.349 34.848 1.00 94.31 323 ALA A N 1
ATOM 2440 C CA . ALA A 1 323 ? -19.360 8.611 34.156 1.00 94.31 323 ALA A CA 1
ATOM 2441 C C . ALA A 1 323 ? -20.225 8.776 32.894 1.00 94.31 323 ALA A C 1
ATOM 2443 O O . ALA A 1 323 ? -20.755 9.856 32.641 1.00 94.31 323 ALA A O 1
ATOM 2444 N N . TYR A 1 324 ? -20.394 7.713 32.102 1.00 95.69 324 TYR A N 1
ATOM 2445 C CA . TYR A 1 324 ? -21.125 7.791 30.837 1.00 95.69 324 TYR A CA 1
ATOM 2446 C C . TYR A 1 324 ? -22.637 7.765 31.011 1.00 95.69 324 TYR A C 1
ATOM 2448 O O . TYR A 1 324 ? -23.306 8.469 30.263 1.00 95.69 324 TYR A O 1
ATOM 2456 N N . LYS A 1 325 ? -23.175 7.090 32.034 1.00 91.19 325 LYS A N 1
ATOM 2457 C CA . LYS A 1 325 ? -24.590 7.249 32.414 1.00 91.19 325 LYS A CA 1
ATOM 2458 C C . LYS A 1 325 ? -24.926 8.725 32.671 1.00 91.19 325 LYS A C 1
ATOM 2460 O O . LYS A 1 325 ? -25.858 9.259 32.079 1.00 91.19 325 LYS A O 1
ATOM 2465 N N . LYS A 1 326 ? -24.087 9.431 33.445 1.00 92.19 326 LYS A N 1
ATOM 2466 C CA . LYS A 1 326 ? -24.262 10.874 33.702 1.00 92.19 326 LYS A CA 1
ATOM 2467 C C . LYS A 1 326 ? -24.109 11.725 32.435 1.00 92.19 326 LYS A C 1
ATOM 2469 O O . LYS A 1 326 ? -24.890 12.646 32.216 1.00 92.19 326 LYS A O 1
ATOM 2474 N N . LEU A 1 327 ? -23.107 11.432 31.601 1.00 93.25 327 LEU A N 1
ATOM 2475 C CA . LEU A 1 327 ? -22.809 12.225 30.402 1.00 93.25 327 LEU A CA 1
ATOM 2476 C C . LEU A 1 327 ? -23.866 12.077 29.297 1.00 93.25 327 LEU A C 1
ATOM 2478 O O . LEU A 1 327 ? -24.202 13.061 28.641 1.00 93.25 327 LEU A O 1
ATOM 2482 N N . PHE A 1 328 ? -24.362 10.859 29.067 1.00 91.00 328 PHE A N 1
ATOM 2483 C CA . PHE A 1 328 ? -25.337 10.579 28.011 1.00 91.00 328 PHE A CA 1
ATOM 2484 C C . PHE A 1 328 ? -26.761 10.974 28.412 1.00 91.00 328 PHE A C 1
ATOM 2486 O O . PHE A 1 328 ? -27.589 11.130 27.515 1.00 91.00 328 PHE A O 1
ATOM 2493 N N . LYS A 1 329 ? -27.011 11.203 29.715 1.00 78.19 329 LYS A N 1
ATOM 2494 C CA . LYS A 1 329 ? -28.323 11.573 30.275 1.00 78.19 329 LYS A CA 1
ATOM 2495 C C . LYS A 1 329 ? -29.433 10.662 29.735 1.00 78.19 329 LYS A C 1
ATOM 2497 O O . LYS A 1 329 ? -30.466 11.143 29.275 1.00 78.19 329 LYS A O 1
ATOM 2502 N N . PHE A 1 330 ? -29.130 9.367 29.715 1.00 63.53 330 PHE A N 1
ATOM 2503 C CA . PHE A 1 330 ? -29.954 8.287 29.187 1.00 63.53 330 PHE A CA 1
ATOM 2504 C C . PHE A 1 330 ? -30.161 7.251 30.283 1.00 63.53 330 PHE A C 1
ATOM 2506 O O . PHE A 1 330 ? -29.192 7.042 31.056 1.00 63.53 330 PHE A O 1
#

Radius of gyration: 27.5 Å; chains: 1; bounding box: 66×51×77 Å

Foldseek 3Di:
DADDDAPDDDPFDADWAQWEWDDWLQKIKIWTWGTALFLAIAIWIKMFRNPDDPVDPVRIDGDPDGLGFFVLFKDWPFDFAFDDPVPDRDCPRPDGPGGPPPRDTDIFGWGNWGSWYWDADPVRFIKIKTWTATRPDDDPPQDRPRVSHDRHPRIDIDMATWDADPLRDTRRRDDPCSVQPPVRPDDDDDDDDDDDDDDDDDDDDDDDDDDDDDDPADQDQQDWDDDPQWIWGWHDQDPVRAGAIETQATNDLQDAEDEAAQWDARSSHTHGHAEHEACRNPLSQNHAEYEYRHPRHPAYHHNVCHNYDPNHYYHYDPVCVVVVCVRVVD

Secondary structure (DSSP, 8-state):
-----STT--S----EEEEEEEEETTEEEEEEEES-SSTT-EEEEEEEETTS-TT-GGG-EE-SS-SB-GGGTEEEEEPPPB--TTS-SS--SS----B-TT---EEEEEEEEEEEEEEE-TTS-EEEEEEEEETT---TT--GGGTTSSS----EEEEEE-EE-TTS-EE----HHHHS-TTSS---------SS----------PPPP-S---TT---TT-EEEETTEEEEEEEE-TTS-EEEEEEEESSTT-SEEEE-SEEEETTEEEEEEEE-TTTTTT-TT--EEEE--S---EE-TTTTTTS-TTPEEE--GGGHHHHHHHHT-

Sequence (330 aa):
AGYNNMGGGVVGQAIQEASAVLMHDGKIFVAYAGCTIDMMYCVCLIYADLNSDLMDPDSWQKYPYPILGTQDLTTTLKKADYYATDGTTEVTGHGDTGLLESALGSYAGTFGPGHNSFTIDENGNPVIIYHARDWDDSYPGATGSDKYGLVDPGRHAYAKHVIFNAEGFPVCNLSAEEYLASGLENVSIKIQVGEKEVQQAIVPTQTPAALTAAPADSVKKGGKKIIGNAKYIVKTIKKNGIGTVSFAGPKKKTIKKITIPNAVKINGKKFKITAIEKKAFYNCKKLKTVTIKAVNIKKVGKNAFKGTSSKLKLKFPKKKQKAYKKLFKF